Protein AF-A0A7X7JHD3-F1 (afdb_monomer_lite)

Secondary structure (DSSP, 8-state):
-------------------------------PPPPPPPTT--HHHHHHHHHHHTSS-HHHHHHHHHHHHTT-TTS-GGG----TT---HHHHHHHHHHGGGS-HHHHHHHGGGGS-TTSTT-HHHHSTT------PPEEEE-TTS--EEEE-STT-HHHHHHHHHHIIIIIHHHHHHHSPPPPP--

Foldseek 3Di:
DDDDDDDDDDDDDDDDDDDDDDDDDDPDPPLPQPDDAPPQHALLRQLVSCCSNVVDDPLRSLLLLLCSQVVNPPRPPSSHHNCPPDHCVVSVVVCVVCLVVDDPVSNLSCVLCVDDCPDPSHPVVVPPPDDVPPQDWDWDAAPVNQDIQIDGDPPCPVVSVVVSPCCNPPVVVVVCVVPPRDDPPD

pLDDT: mean 81.33, std 20.85, range [34.72, 98.0]

Structure (mmCIF, N/CA/C/O backbone):
data_AF-A0A7X7JHD3-F1
#
_entry.id   AF-A0A7X7JHD3-F1
#
loop_
_atom_site.group_PDB
_atom_site.id
_atom_site.type_symbol
_atom_site.label_atom_id
_atom_site.label_alt_id
_atom_site.label_comp_id
_atom_site.label_asym_id
_atom_site.label_entity_id
_atom_site.label_seq_id
_atom_site.pdbx_PDB_ins_code
_atom_site.Cartn_x
_atom_site.Cartn_y
_atom_site.Cartn_z
_atom_site.occupancy
_atom_site.B_iso_or_equiv
_atom_site.auth_seq_id
_atom_site.auth_comp_id
_atom_site.auth_asym_id
_atom_site.auth_atom_id
_atom_site.pdbx_PDB_model_num
ATOM 1 N N . MET A 1 1 ? 32.430 -33.590 55.221 1.00 40.31 1 MET A N 1
ATOM 2 C CA . MET A 1 1 ? 31.809 -32.256 55.068 1.00 40.31 1 MET A CA 1
ATOM 3 C C . MET A 1 1 ? 30.929 -32.344 53.835 1.00 40.31 1 MET A C 1
ATOM 5 O O . MET A 1 1 ? 31.466 -32.615 52.781 1.00 40.31 1 MET A O 1
ATOM 9 N N . GLY A 1 2 ? 29.610 -32.288 53.836 1.00 35.56 2 GLY A N 1
ATOM 10 C CA . GLY A 1 2 ? 28.588 -31.884 54.791 1.00 35.56 2 GLY A CA 1
ATOM 11 C C . GLY A 1 2 ? 27.378 -31.593 53.896 1.00 35.56 2 GLY A C 1
ATOM 12 O O . GLY A 1 2 ? 27.511 -30.859 52.923 1.00 35.56 2 GLY A O 1
ATOM 13 N N . ALA A 1 3 ? 26.271 -32.288 54.135 1.00 35.25 3 ALA A N 1
ATOM 14 C CA . ALA A 1 3 ? 25.074 -32.318 53.299 1.00 35.25 3 ALA A CA 1
ATOM 15 C C . ALA A 1 3 ? 24.447 -30.930 53.064 1.00 35.25 3 ALA A C 1
ATOM 17 O O . ALA A 1 3 ? 24.601 -30.049 53.907 1.00 35.25 3 ALA A O 1
ATOM 18 N N . SER A 1 4 ? 23.617 -30.781 52.022 1.00 37.19 4 SER A N 1
ATOM 19 C CA . SER A 1 4 ? 22.159 -30.593 52.203 1.00 37.19 4 SER A CA 1
ATOM 20 C C . SER A 1 4 ? 21.430 -30.246 50.902 1.00 37.19 4 SER A C 1
ATOM 22 O O . SER A 1 4 ? 21.722 -29.261 50.232 1.00 37.19 4 SER A O 1
ATOM 24 N N . ARG A 1 5 ? 20.410 -31.060 50.612 1.00 48.28 5 ARG A N 1
ATOM 25 C CA . ARG A 1 5 ? 19.257 -30.744 49.762 1.00 48.28 5 ARG A CA 1
ATOM 26 C C . ARG A 1 5 ? 18.503 -29.553 50.357 1.00 48.28 5 ARG A C 1
ATOM 28 O O . ARG A 1 5 ? 18.298 -29.553 51.566 1.00 48.28 5 ARG A O 1
ATOM 35 N N . LEU A 1 6 ? 17.962 -28.652 49.535 1.00 43.34 6 LEU A N 1
ATOM 36 C CA . LEU A 1 6 ? 16.806 -27.832 49.921 1.00 43.34 6 LEU A CA 1
ATOM 37 C C . LEU A 1 6 ? 15.838 -27.671 48.744 1.00 43.34 6 LEU A C 1
ATOM 39 O O . LEU A 1 6 ? 15.879 -26.737 47.954 1.00 43.34 6 LEU A O 1
ATOM 43 N N . GLN A 1 7 ? 14.947 -28.649 48.693 1.00 38.97 7 GLN A N 1
ATOM 44 C CA . GLN A 1 7 ? 13.596 -28.591 48.161 1.00 38.97 7 GLN A CA 1
ATOM 45 C C . GLN A 1 7 ? 12.806 -27.518 48.933 1.00 38.97 7 GLN A C 1
ATOM 47 O O . GLN A 1 7 ? 12.798 -27.543 50.164 1.00 38.97 7 GLN A O 1
ATOM 52 N N . ARG A 1 8 ? 12.118 -26.599 48.247 1.00 42.22 8 ARG A N 1
ATOM 53 C CA . ARG A 1 8 ? 11.043 -25.794 48.851 1.00 42.22 8 ARG A CA 1
ATOM 54 C C . ARG A 1 8 ? 9.828 -25.783 47.935 1.00 42.22 8 ARG A C 1
ATOM 56 O O . ARG A 1 8 ? 9.703 -24.977 47.025 1.00 42.22 8 ARG A O 1
ATOM 63 N N . SER A 1 9 ? 8.969 -26.750 48.235 1.00 36.72 9 SER A N 1
ATOM 64 C CA . SER A 1 9 ? 7.529 -26.723 48.010 1.00 36.72 9 SER A CA 1
ATOM 65 C C . SER A 1 9 ? 6.939 -25.442 48.611 1.00 36.72 9 SER A C 1
ATOM 67 O O . SER A 1 9 ? 7.273 -25.110 49.751 1.00 36.72 9 SER A O 1
ATOM 69 N N . TRP A 1 10 ? 6.072 -24.750 47.875 1.00 40.19 10 TRP A N 1
ATOM 70 C CA . TRP A 1 10 ? 5.089 -23.844 48.464 1.00 40.19 10 TRP A CA 1
ATOM 71 C C . TRP A 1 10 ? 3.701 -24.364 48.114 1.00 40.19 10 TRP A C 1
ATOM 73 O O . TRP A 1 10 ? 3.360 -24.582 46.954 1.00 40.19 10 TRP A O 1
ATOM 83 N N . LEU A 1 11 ? 2.976 -24.650 49.189 1.00 38.69 11 LEU A N 1
ATOM 84 C CA . LEU A 1 11 ? 1.655 -25.236 49.241 1.00 38.69 11 LEU A CA 1
ATOM 85 C C . LEU A 1 11 ? 0.581 -24.268 48.750 1.00 38.69 11 LEU A C 1
ATOM 87 O O . LEU A 1 11 ? 0.636 -23.065 48.998 1.00 38.69 11 LEU A O 1
ATOM 91 N N . SER A 1 12 ? -0.440 -24.872 48.152 1.00 37.69 12 SER A N 1
ATOM 92 C CA . SER A 1 12 ? -1.787 -24.352 47.974 1.00 37.69 12 SER A CA 1
ATOM 93 C C . SER A 1 12 ? -2.324 -23.690 49.247 1.00 37.69 12 SER A C 1
ATOM 95 O O . SER A 1 12 ? -2.300 -24.292 50.321 1.00 37.69 12 SER A O 1
ATOM 97 N N . VAL A 1 13 ? -2.908 -22.500 49.105 1.00 42.41 13 VAL A N 1
ATOM 98 C CA . VAL A 1 13 ? -3.876 -21.963 50.067 1.00 42.41 13 VAL A CA 1
ATOM 99 C C . VAL A 1 13 ? -5.230 -21.908 49.373 1.00 42.41 13 VAL A C 1
ATOM 101 O O . VAL A 1 13 ? -5.480 -21.092 48.492 1.00 42.41 13 VAL A O 1
ATOM 104 N N . VAL A 1 14 ? -6.081 -22.845 49.780 1.00 38.88 14 VAL A N 1
ATOM 105 C CA . VAL A 1 14 ? -7.523 -22.860 49.552 1.00 38.88 14 VAL A CA 1
ATOM 106 C C . VAL A 1 14 ? -8.141 -21.799 50.464 1.00 38.88 14 VAL A C 1
ATOM 108 O O . VAL A 1 14 ? -7.989 -21.872 51.682 1.00 38.88 14 VAL A O 1
ATOM 111 N N . GLY A 1 15 ? -8.833 -20.821 49.881 1.00 35.91 15 GLY A N 1
ATOM 112 C CA . GLY A 1 15 ? -9.653 -19.841 50.592 1.00 35.91 15 GLY A CA 1
ATOM 113 C C . GLY A 1 15 ? -11.114 -19.994 50.187 1.00 35.91 15 GLY A C 1
ATOM 114 O O . GLY A 1 15 ? -11.514 -19.550 49.117 1.00 35.91 15 GLY A O 1
ATOM 115 N N . ILE A 1 16 ? -11.891 -20.656 51.042 1.00 40.69 16 ILE A N 1
ATOM 116 C CA . ILE A 1 16 ? -13.348 -20.789 50.957 1.00 40.69 16 ILE A CA 1
ATOM 117 C C . ILE A 1 16 ? -13.979 -19.499 51.501 1.00 40.69 16 ILE A C 1
ATOM 119 O O . ILE A 1 16 ? -13.693 -19.108 52.630 1.00 40.69 16 ILE A O 1
ATOM 123 N N . GLY A 1 17 ? -14.866 -18.874 50.726 1.00 35.81 17 GLY A N 1
ATOM 124 C CA . GLY A 1 17 ? -15.724 -17.767 51.157 1.00 35.81 17 GLY A CA 1
ATOM 125 C C . GLY A 1 17 ? -17.044 -17.803 50.387 1.00 35.81 17 GLY A C 1
ATOM 126 O O . GLY A 1 17 ? -17.052 -17.737 49.163 1.00 35.81 17 GLY A O 1
ATOM 127 N N . ALA A 1 18 ? -18.145 -17.993 51.109 1.00 37.62 18 ALA A N 1
ATOM 128 C CA . ALA A 1 18 ? -19.458 -18.372 50.604 1.00 37.62 18 ALA A CA 1
ATOM 129 C C . ALA A 1 18 ? -20.396 -17.177 50.316 1.00 37.62 18 ALA A C 1
ATOM 131 O O . ALA A 1 18 ? -20.501 -16.266 51.127 1.00 37.62 18 ALA A O 1
ATOM 132 N N . VAL A 1 19 ? -21.114 -17.296 49.189 1.00 40.78 19 VAL A N 1
ATOM 133 C CA . VAL A 1 19 ? -22.541 -16.997 48.907 1.00 40.78 19 VAL A CA 1
ATOM 134 C C . VAL A 1 19 ? -23.128 -15.621 49.274 1.00 40.78 19 VAL A C 1
ATOM 136 O O . VAL A 1 19 ? -23.349 -15.328 50.441 1.00 40.78 19 VAL A O 1
ATOM 139 N N . LEU A 1 20 ? -23.625 -14.905 48.252 1.00 38.44 20 LEU A N 1
ATOM 140 C CA . LEU A 1 20 ? -24.976 -14.320 48.251 1.00 38.44 20 LEU A CA 1
ATOM 141 C C . LEU A 1 20 ? -25.527 -14.239 46.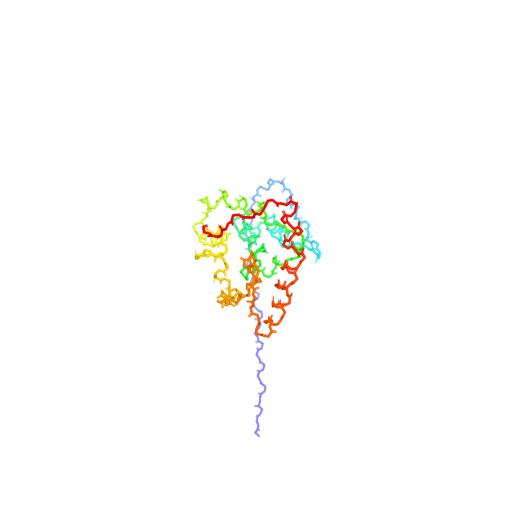817 1.00 38.44 20 LEU A C 1
ATOM 143 O O . LEU A 1 20 ? -24.888 -13.719 45.906 1.00 38.44 20 LEU A O 1
ATOM 147 N N . ALA A 1 21 ? -26.717 -14.811 46.645 1.00 41.44 21 ALA A N 1
ATOM 148 C CA . ALA A 1 21 ? -27.469 -14.900 45.405 1.00 41.44 21 ALA A CA 1
ATOM 149 C C . ALA A 1 21 ? -28.163 -13.570 45.072 1.00 41.44 21 ALA A C 1
ATOM 151 O O . ALA A 1 21 ? -28.883 -13.017 45.902 1.00 41.44 21 ALA A O 1
ATOM 152 N N . GLY A 1 22 ? -27.998 -13.107 43.833 1.00 34.72 22 GLY A N 1
ATOM 153 C CA . GLY A 1 22 ? -28.802 -12.056 43.219 1.00 34.72 22 GLY A CA 1
ATOM 154 C C . GLY A 1 22 ? -29.355 -12.569 41.895 1.00 34.72 22 GLY A C 1
ATOM 155 O O . GLY A 1 22 ? -28.609 -12.736 40.936 1.00 34.72 22 GLY A O 1
ATOM 156 N N . LEU A 1 23 ? -30.656 -12.863 41.872 1.00 44.94 23 LEU A N 1
ATOM 157 C CA . LEU A 1 23 ? -31.415 -13.195 40.669 1.00 44.94 23 LEU A CA 1
ATOM 158 C C . LEU A 1 23 ? -31.370 -12.001 39.704 1.00 44.94 23 LEU A C 1
ATOM 160 O O . LEU A 1 23 ? -31.917 -10.945 40.017 1.00 44.94 23 LEU A O 1
ATOM 164 N N . VAL A 1 24 ? -30.792 -12.183 38.518 1.00 46.88 24 VAL A N 1
ATOM 165 C CA . VAL A 1 24 ? -31.073 -11.318 37.368 1.00 46.88 24 VAL A CA 1
ATOM 166 C C . VAL A 1 24 ? -31.820 -12.157 36.343 1.00 46.88 24 VAL A C 1
ATOM 168 O O . VAL A 1 24 ? -31.368 -13.222 35.926 1.00 46.88 24 VAL A O 1
ATOM 171 N N . VAL A 1 25 ? -33.015 -11.680 36.006 1.00 45.12 25 VAL A N 1
ATOM 172 C CA . VAL A 1 25 ? -33.911 -12.227 34.991 1.00 45.12 25 VAL A CA 1
ATOM 173 C C . VAL A 1 25 ? -33.169 -12.261 33.655 1.00 45.12 25 VAL A C 1
ATOM 175 O O . VAL A 1 25 ? -32.891 -11.230 33.050 1.00 45.12 25 VAL A O 1
ATOM 178 N N . SER A 1 26 ? -32.822 -13.474 33.232 1.00 40.97 26 SER A N 1
ATOM 179 C CA . SER A 1 26 ? -32.245 -13.780 31.928 1.00 40.97 26 SER A CA 1
ATOM 180 C C . SER A 1 26 ? -33.367 -13.769 30.890 1.00 40.97 26 SER A C 1
ATOM 182 O O . SER A 1 26 ? -34.177 -14.694 30.817 1.00 40.97 26 SER A O 1
ATOM 184 N N . CYS A 1 27 ? -33.447 -12.700 30.097 1.00 51.50 27 CYS A N 1
ATOM 185 C CA . CYS A 1 27 ? -34.169 -12.738 28.831 1.00 51.50 27 CYS A CA 1
ATOM 186 C C . CYS A 1 27 ? -33.344 -13.596 27.867 1.00 51.50 27 CYS A C 1
ATOM 188 O O . CYS A 1 27 ? -32.321 -13.160 27.346 1.00 51.50 27 CYS A O 1
ATOM 190 N N . GLY A 1 28 ? -33.770 -14.847 27.697 1.00 47.28 28 GLY A N 1
ATOM 191 C CA . GLY A 1 28 ? -33.124 -15.828 26.840 1.00 47.28 28 GLY A CA 1
ATOM 192 C C . GLY A 1 28 ? -33.189 -15.450 25.362 1.00 47.28 28 GLY A C 1
ATOM 193 O O . GLY A 1 28 ? -34.187 -15.697 24.694 1.00 47.28 28 GLY A O 1
ATOM 194 N N . GLY A 1 29 ? -32.084 -14.926 24.844 1.00 42.94 29 GLY A N 1
ATOM 195 C CA . GLY A 1 29 ? -31.573 -15.313 23.536 1.00 42.94 29 GLY A CA 1
ATOM 196 C C . GLY A 1 29 ? -30.350 -16.176 23.806 1.00 42.94 29 GLY A C 1
ATOM 197 O O . GLY A 1 29 ? -29.341 -15.659 24.271 1.00 42.94 29 GLY A O 1
ATOM 198 N N . GLY A 1 30 ? -30.451 -17.494 23.625 1.00 40.12 30 GLY A N 1
ATOM 199 C CA . GLY A 1 30 ? -29.293 -18.369 23.778 1.00 40.12 30 GLY A CA 1
ATOM 200 C C . GLY A 1 30 ? -28.231 -17.952 22.768 1.00 40.12 30 GLY A C 1
ATOM 201 O O . GLY A 1 30 ? -28.409 -18.181 21.575 1.00 40.12 30 GLY A O 1
ATOM 202 N N . GLN A 1 31 ? -27.159 -17.318 23.239 1.00 48.38 31 GLN A N 1
ATOM 203 C CA . GLN A 1 31 ? -25.954 -17.106 22.450 1.00 48.38 31 GLN A CA 1
ATOM 204 C C . GLN A 1 31 ? -25.371 -18.497 22.209 1.00 48.38 31 GLN A C 1
ATOM 206 O O . GLN A 1 31 ? -24.734 -19.076 23.087 1.00 48.38 31 GLN A O 1
ATOM 211 N N . HIS A 1 32 ? -25.690 -19.096 21.063 1.00 46.84 32 HIS A N 1
ATOM 212 C CA . HIS A 1 32 ? -24.940 -20.254 20.608 1.00 46.84 32 HIS A CA 1
ATOM 213 C C . HIS A 1 32 ? -23.515 -19.749 20.367 1.00 46.84 32 HIS A C 1
ATOM 215 O O . HIS A 1 32 ? -23.365 -18.839 19.547 1.00 46.84 32 HIS A O 1
ATOM 221 N N . PRO A 1 33 ? -22.499 -20.248 21.096 1.00 61.09 33 PRO A N 1
ATOM 222 C CA . PRO A 1 33 ? -21.133 -19.836 20.828 1.00 61.09 33 PRO A CA 1
ATOM 223 C C . PRO A 1 33 ? -20.821 -20.173 19.365 1.00 61.09 33 PRO A C 1
ATOM 225 O O . PRO A 1 33 ? -21.233 -21.244 18.899 1.00 61.09 33 PRO A O 1
ATOM 228 N N . PRO A 1 34 ? -20.168 -19.267 18.619 1.00 61.75 34 PRO A N 1
ATOM 229 C CA . PRO A 1 34 ? -19.827 -19.539 17.235 1.00 61.75 34 PRO A CA 1
ATOM 230 C C . PRO A 1 34 ? -19.008 -20.840 17.157 1.00 61.75 34 PRO A C 1
ATOM 232 O O . PRO A 1 34 ? -18.214 -21.132 18.059 1.00 61.75 34 PRO A O 1
ATOM 235 N N . PRO A 1 35 ? -19.227 -21.674 16.124 1.00 65.00 35 PRO A N 1
ATOM 236 C CA . PRO A 1 35 ? -18.446 -22.888 15.947 1.00 65.00 35 PRO A CA 1
ATOM 237 C C . PRO A 1 35 ? -16.952 -22.537 15.841 1.00 65.00 35 PRO A C 1
ATOM 239 O O . PRO A 1 35 ? -16.615 -21.510 15.246 1.00 65.00 35 PRO A O 1
ATOM 242 N N . PRO A 1 36 ? -16.051 -23.371 16.395 1.00 67.25 36 PRO A N 1
ATOM 243 C CA . PRO A 1 36 ? -14.623 -23.102 16.339 1.00 67.25 36 PRO A CA 1
ATOM 244 C C . PRO A 1 36 ? -14.145 -23.002 14.879 1.00 67.25 36 PRO A C 1
ATOM 246 O O . PRO A 1 36 ? -14.663 -23.728 14.019 1.00 67.25 36 PRO A O 1
ATOM 249 N N . PRO A 1 37 ? -13.156 -22.138 14.588 1.00 68.94 37 PRO A N 1
ATOM 250 C CA . PRO A 1 37 ? -12.638 -21.970 13.239 1.00 68.94 37 PRO A CA 1
ATOM 251 C C . PRO A 1 37 ? -12.078 -23.290 12.676 1.00 68.94 37 PRO A C 1
ATOM 253 O O . PRO A 1 37 ? -11.527 -24.102 13.425 1.00 68.94 37 PRO A O 1
ATOM 256 N N . PRO A 1 38 ? -12.195 -23.535 11.359 1.00 70.56 38 PRO A N 1
ATOM 257 C CA . PRO A 1 38 ? -11.572 -24.693 10.723 1.00 70.56 38 PRO A CA 1
ATOM 258 C C . PRO A 1 38 ? -10.040 -24.649 10.854 1.00 70.56 38 PRO A C 1
ATOM 260 O O . PRO A 1 38 ? -9.448 -23.584 10.973 1.00 70.56 38 PRO A O 1
ATOM 263 N N . ALA A 1 39 ? -9.371 -25.803 10.761 1.00 69.75 39 ALA A N 1
ATOM 264 C CA . ALA A 1 39 ? -7.909 -25.897 10.901 1.00 69.75 39 ALA A CA 1
ATOM 265 C C . ALA A 1 39 ? -7.105 -25.093 9.851 1.00 69.75 39 ALA A C 1
ATOM 267 O O . ALA A 1 39 ? -5.934 -24.817 10.074 1.00 69.75 39 ALA A O 1
ATOM 268 N N . ASN A 1 40 ? -7.741 -24.698 8.741 1.00 81.81 40 ASN A N 1
ATOM 269 C CA . ASN A 1 40 ? -7.189 -23.805 7.714 1.00 81.81 40 ASN A CA 1
ATOM 270 C C . ASN A 1 40 ? -7.948 -22.465 7.699 1.00 81.81 40 ASN A C 1
ATOM 272 O O . ASN A 1 40 ? -8.296 -21.949 6.636 1.00 81.81 40 ASN A O 1
ATOM 276 N N . ALA A 1 41 ? -8.340 -21.969 8.874 1.00 91.00 41 ALA A N 1
ATOM 277 C CA . ALA A 1 41 ? -9.028 -20.695 8.979 1.00 91.00 41 ALA A CA 1
ATOM 278 C C . ALA A 1 41 ? -8.116 -19.561 8.512 1.00 91.00 41 ALA A C 1
ATOM 280 O O . ALA A 1 41 ? -6.914 -19.547 8.777 1.00 91.00 41 ALA A O 1
ATOM 281 N N . SER A 1 42 ? -8.714 -18.594 7.831 1.00 94.62 42 SER A N 1
ATOM 282 C CA . SER A 1 42 ? -8.025 -17.359 7.483 1.00 94.62 42 SER A CA 1
ATOM 283 C C . SER A 1 42 ? -7.938 -16.432 8.681 1.00 94.62 42 SER A C 1
ATOM 285 O O . SER A 1 42 ? -8.777 -16.513 9.583 1.00 94.62 42 SER A O 1
ATOM 287 N N . SER A 1 43 ? -7.023 -15.466 8.641 1.00 96.50 43 SER A N 1
ATOM 288 C CA . SER A 1 43 ? -6.899 -14.467 9.706 1.00 96.50 43 SER A CA 1
ATOM 289 C C . SER A 1 43 ? -8.237 -13.761 9.940 1.00 96.50 43 SER A C 1
ATOM 291 O O . SER A 1 43 ? -8.697 -13.605 11.065 1.00 96.50 43 SER A O 1
ATOM 293 N N . TYR A 1 44 ? -8.953 -13.445 8.857 1.00 95.06 44 TYR A N 1
ATOM 294 C CA . TYR A 1 44 ? -10.281 -12.828 8.923 1.00 95.06 44 TYR A CA 1
ATOM 295 C C . TYR A 1 44 ? -11.309 -13.691 9.662 1.00 95.06 44 TYR A C 1
ATOM 297 O O . TYR A 1 44 ? -12.075 -13.150 10.446 1.00 95.06 44 TYR A O 1
ATOM 305 N N . GLN A 1 45 ? -11.318 -15.010 9.445 1.00 95.12 45 GLN A N 1
ATOM 306 C CA . GLN A 1 45 ? -12.257 -15.919 10.108 1.00 95.12 45 GLN A CA 1
ATOM 307 C C . GLN A 1 45 ? -11.944 -16.061 11.597 1.00 95.12 45 GLN A C 1
ATOM 309 O O . GLN A 1 45 ? -12.867 -16.137 12.401 1.00 95.12 45 GLN A O 1
ATOM 314 N N . LEU A 1 46 ? -10.660 -16.075 11.964 1.00 96.56 46 LEU A N 1
ATOM 315 C CA . LEU A 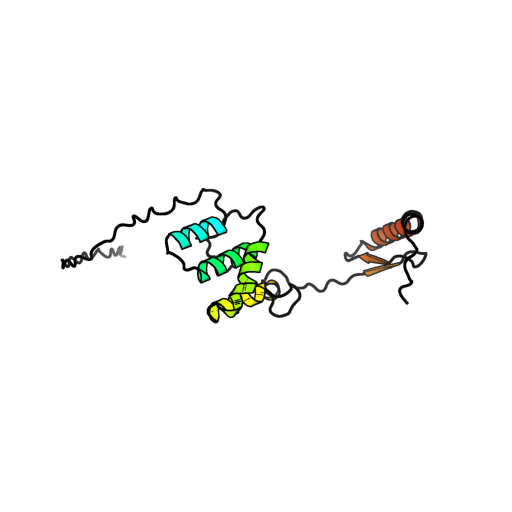1 46 ? -10.223 -16.078 13.361 1.00 96.56 46 LEU A CA 1
ATOM 316 C C . LEU A 1 46 ? -10.655 -14.785 14.069 1.00 96.56 46 LEU A C 1
ATOM 318 O O . LEU A 1 46 ? -11.212 -14.827 15.163 1.00 96.56 46 LEU A O 1
ATOM 322 N N . ILE A 1 47 ? -10.460 -13.642 13.408 1.00 97.31 47 ILE A N 1
ATOM 323 C CA . ILE A 1 47 ? -10.841 -12.324 13.925 1.00 97.31 47 ILE A CA 1
ATOM 324 C C . ILE A 1 47 ? -12.369 -12.186 14.017 1.00 97.31 47 ILE A C 1
ATOM 326 O O . ILE A 1 47 ? -12.875 -11.688 15.017 1.00 97.31 47 ILE A O 1
ATOM 330 N N . ASP A 1 48 ? -13.113 -12.638 13.005 1.00 96.06 48 ASP A N 1
ATOM 331 C CA . ASP A 1 48 ? -14.581 -12.621 13.016 1.00 96.06 48 ASP A CA 1
ATOM 332 C C . ASP A 1 48 ? -15.141 -13.502 14.135 1.00 96.06 48 ASP A C 1
ATOM 334 O O . ASP A 1 48 ? -16.032 -13.072 14.860 1.00 96.06 48 ASP A O 1
ATOM 338 N N . ALA A 1 49 ? -14.568 -14.690 14.348 1.00 96.06 49 ALA A N 1
ATOM 339 C CA . ALA A 1 49 ? -14.977 -15.566 15.440 1.00 96.06 49 ALA A CA 1
ATOM 340 C C . ALA A 1 49 ? -14.750 -14.925 16.821 1.00 96.06 49 ALA A C 1
ATOM 342 O O . ALA A 1 49 ? -15.610 -15.043 17.692 1.00 96.06 49 ALA A O 1
ATOM 343 N N . ALA A 1 50 ? -13.629 -14.223 17.019 1.00 96.75 50 ALA A N 1
ATOM 344 C CA . ALA A 1 50 ? -13.354 -13.511 18.269 1.00 96.75 50 ALA A CA 1
ATOM 345 C C . ALA A 1 50 ? -14.267 -12.291 18.470 1.00 96.75 50 ALA A C 1
ATOM 347 O O . ALA A 1 50 ? -14.687 -12.012 19.593 1.00 96.75 50 ALA A O 1
ATOM 348 N N . LEU A 1 51 ? -14.616 -11.580 17.393 1.00 97.75 51 LEU A N 1
ATOM 349 C CA . LEU A 1 51 ? -15.594 -10.491 17.443 1.00 97.75 51 LEU A CA 1
ATOM 350 C C . LEU A 1 51 ? -16.989 -11.017 17.812 1.00 97.75 51 LEU A C 1
ATOM 352 O O . LEU A 1 51 ? -17.638 -10.466 18.697 1.00 97.75 51 LEU A O 1
ATOM 356 N N . ASP A 1 52 ? -17.426 -12.110 17.183 1.00 96.56 52 ASP A N 1
ATOM 357 C CA . ASP A 1 52 ? -18.720 -12.749 17.449 1.00 96.56 52 ASP A CA 1
ATOM 358 C C . ASP A 1 52 ? -18.804 -13.321 18.874 1.00 96.56 52 ASP A C 1
ATOM 360 O O . ASP A 1 52 ? -19.870 -13.313 19.495 1.00 96.56 52 ASP A O 1
ATOM 364 N N . ALA A 1 53 ? -17.678 -13.801 19.409 1.00 95.06 53 ALA A N 1
ATOM 365 C CA . ALA A 1 53 ? -17.556 -14.230 20.800 1.00 95.06 53 ALA A CA 1
ATOM 366 C C . ALA A 1 53 ? -17.555 -13.054 21.797 1.00 95.06 53 ALA A C 1
ATOM 368 O O . ALA A 1 53 ? -17.828 -13.256 22.981 1.00 95.06 53 ALA A O 1
ATOM 369 N N . GLY A 1 54 ? -17.296 -11.829 21.328 1.00 96.94 54 GLY A N 1
ATOM 370 C CA . GLY A 1 54 ? -17.148 -10.637 22.162 1.00 96.94 54 GLY A CA 1
ATOM 371 C C . GLY A 1 54 ? -15.786 -10.524 2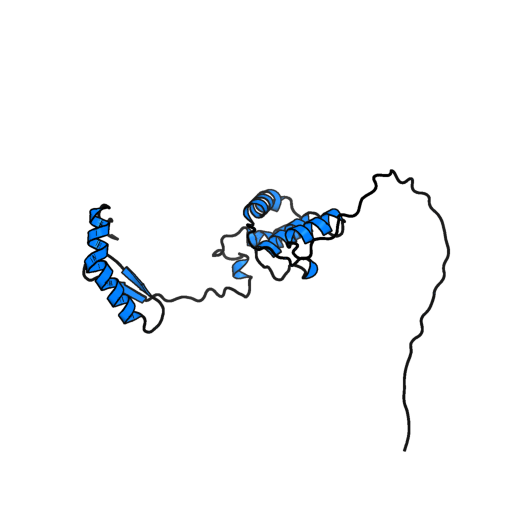2.854 1.00 96.94 54 GLY A C 1
ATOM 372 O O . GLY A 1 54 ? -15.648 -9.724 23.778 1.00 96.94 54 GLY A O 1
ATOM 373 N N . ASP A 1 55 ? -14.793 -11.305 22.418 1.00 97.00 55 ASP A N 1
ATOM 374 C CA . ASP A 1 55 ? -13.421 -11.269 22.941 1.00 97.00 55 ASP A CA 1
ATOM 375 C C . ASP A 1 55 ? -12.664 -10.021 22.462 1.00 97.00 55 ASP A C 1
ATOM 377 O O . ASP A 1 55 ? -11.772 -9.517 23.148 1.00 97.00 55 ASP A O 1
ATOM 381 N N . ILE A 1 56 ? -13.044 -9.499 21.292 1.00 97.56 56 ILE A N 1
ATOM 382 C CA . ILE A 1 56 ? -12.545 -8.244 20.726 1.00 97.56 56 ILE A CA 1
ATOM 383 C C . ILE A 1 56 ? -13.709 -7.367 20.261 1.00 97.56 56 ILE A C 1
ATOM 385 O O . ILE A 1 56 ? -14.772 -7.860 19.892 1.00 97.56 56 ILE A O 1
ATOM 389 N N . ASP A 1 57 ? -13.500 -6.051 20.258 1.00 97.31 57 ASP A N 1
ATOM 390 C CA . ASP A 1 57 ? -14.464 -5.092 19.715 1.00 97.31 57 ASP A CA 1
ATOM 391 C C . ASP A 1 57 ? -14.295 -4.871 18.198 1.00 97.31 57 ASP A C 1
ATOM 393 O O . ASP A 1 57 ? -13.335 -5.326 17.570 1.00 97.31 57 ASP A O 1
ATOM 397 N N . GLU A 1 58 ? -15.243 -4.151 17.589 1.00 96.25 58 GLU A N 1
ATOM 398 C CA . GLU A 1 58 ? -15.241 -3.884 16.146 1.00 96.25 58 GLU A CA 1
ATOM 399 C C . GLU A 1 58 ? -14.017 -3.092 15.658 1.00 96.25 58 GLU A C 1
ATOM 401 O O . GLU A 1 58 ? -13.544 -3.330 14.543 1.00 96.25 58 GLU A O 1
ATOM 406 N N . GLU A 1 59 ? -13.511 -2.132 16.442 1.00 97.00 59 GLU A N 1
ATOM 407 C CA . GLU A 1 59 ? -12.342 -1.335 16.042 1.00 97.00 59 GLU A CA 1
ATOM 408 C C . GLU A 1 59 ? -11.067 -2.182 16.079 1.00 97.00 59 GLU A C 1
ATOM 410 O O . GLU A 1 59 ? -10.218 -2.089 15.185 1.00 97.00 59 GLU A O 1
ATOM 415 N N . THR A 1 60 ? -10.961 -3.047 17.084 1.00 97.75 60 THR A N 1
ATOM 416 C CA . THR A 1 60 ? -9.896 -4.033 17.247 1.00 97.75 60 THR A CA 1
ATOM 417 C C . THR A 1 60 ? -9.923 -5.035 16.097 1.00 97.75 60 THR A C 1
ATOM 419 O O . THR A 1 60 ? -8.905 -5.236 15.435 1.00 97.75 60 THR A O 1
ATOM 422 N N . ALA A 1 61 ? -11.100 -5.577 15.770 1.00 97.75 61 ALA A N 1
ATOM 423 C CA . ALA A 1 61 ? -11.281 -6.483 14.642 1.00 97.75 61 ALA A CA 1
ATOM 424 C C . ALA A 1 61 ? -10.911 -5.825 13.301 1.00 97.75 61 ALA A C 1
ATOM 426 O O . ALA A 1 61 ? -10.217 -6.427 12.479 1.00 97.75 61 ALA A O 1
ATOM 427 N N . LEU A 1 62 ? -11.321 -4.570 13.076 1.00 97.69 62 LEU A N 1
ATOM 428 C CA . LEU A 1 62 ? -10.929 -3.805 11.888 1.00 97.69 62 LEU A CA 1
ATOM 429 C C . LEU A 1 62 ? -9.405 -3.634 11.820 1.00 97.69 62 LEU A C 1
ATOM 431 O O . LEU A 1 62 ? -8.806 -3.861 10.770 1.00 97.69 62 LEU A O 1
ATOM 435 N N . THR A 1 63 ? -8.781 -3.277 12.943 1.00 97.81 63 THR A N 1
ATOM 436 C CA . THR A 1 63 ? -7.331 -3.084 13.049 1.00 97.81 63 THR A CA 1
ATOM 437 C C . THR A 1 63 ? -6.568 -4.365 12.721 1.00 97.81 63 THR A C 1
ATOM 439 O O . THR A 1 63 ? -5.659 -4.347 11.892 1.00 97.81 63 THR A O 1
ATOM 442 N N . TYR A 1 64 ? -6.966 -5.496 13.303 1.00 98.00 64 TYR A N 1
ATOM 443 C CA . TYR A 1 64 ? -6.309 -6.781 13.063 1.00 98.00 64 TYR A CA 1
ATOM 444 C C . TYR A 1 64 ? -6.481 -7.269 11.626 1.00 98.00 64 TYR A C 1
ATOM 446 O O . TYR A 1 64 ? -5.525 -7.773 11.042 1.00 98.00 64 TYR A O 1
ATOM 454 N N . LYS A 1 65 ? -7.638 -7.041 10.995 1.00 97.62 65 LYS A N 1
ATOM 455 C CA . LYS A 1 65 ? -7.815 -7.374 9.571 1.00 97.62 65 LYS A CA 1
ATOM 456 C C . LYS A 1 65 ? -6.888 -6.556 8.672 1.00 97.62 65 LYS A C 1
ATOM 458 O O . LYS A 1 65 ? -6.385 -7.083 7.678 1.00 97.62 65 LYS A O 1
ATOM 463 N N . VAL A 1 66 ? -6.626 -5.291 9.015 1.00 97.06 66 VAL A N 1
ATOM 464 C CA . VAL A 1 66 ? -5.633 -4.469 8.300 1.00 97.06 66 VAL A CA 1
ATOM 465 C C . VAL A 1 66 ? -4.239 -5.050 8.502 1.00 97.06 66 VAL A C 1
ATOM 467 O O . VAL A 1 66 ? -3.531 -5.261 7.524 1.00 97.06 66 VAL A O 1
ATOM 470 N N . TYR A 1 67 ? -3.862 -5.391 9.734 1.00 95.81 67 TYR A N 1
ATOM 471 C CA . TYR A 1 67 ? -2.556 -5.994 10.000 1.00 95.81 67 TYR A CA 1
ATOM 472 C C . TYR A 1 67 ? -2.349 -7.313 9.250 1.00 95.81 67 TYR A C 1
ATOM 474 O O . TYR A 1 67 ? -1.314 -7.472 8.610 1.00 95.81 67 TYR A O 1
ATOM 482 N N . ALA A 1 68 ? -3.348 -8.199 9.223 1.00 95.56 68 ALA A N 1
ATOM 483 C CA . ALA A 1 68 ? -3.304 -9.428 8.430 1.00 95.56 68 ALA A CA 1
ATOM 484 C C . ALA A 1 68 ? -3.103 -9.145 6.932 1.00 95.56 68 ALA A C 1
ATOM 486 O O . ALA A 1 68 ? -2.225 -9.720 6.296 1.00 95.56 68 ALA A O 1
ATOM 487 N N . THR A 1 69 ? -3.843 -8.174 6.385 1.00 93.94 69 THR A N 1
ATOM 488 C CA . THR A 1 69 ? -3.768 -7.792 4.961 1.00 93.94 69 THR A CA 1
ATOM 489 C C . THR A 1 69 ? -2.376 -7.311 4.542 1.00 93.94 69 THR A C 1
ATOM 491 O O . THR A 1 69 ? -1.961 -7.533 3.407 1.00 93.94 69 THR A O 1
ATOM 494 N N . PHE A 1 70 ? -1.653 -6.642 5.441 1.00 91.88 70 PHE A N 1
ATOM 495 C CA . PHE A 1 70 ? -0.330 -6.075 5.168 1.00 91.88 70 PHE A CA 1
ATOM 496 C C . PHE A 1 70 ? 0.825 -6.887 5.763 1.00 91.88 70 PHE A C 1
ATOM 498 O O . PHE A 1 70 ? 1.967 -6.423 5.716 1.00 91.88 70 PHE A O 1
ATOM 505 N N . ALA A 1 71 ? 0.540 -8.072 6.315 1.00 90.56 71 ALA A N 1
ATOM 506 C CA . ALA A 1 71 ? 1.494 -8.886 7.067 1.00 90.56 71 ALA A CA 1
ATOM 507 C C . ALA A 1 71 ? 2.247 -8.073 8.146 1.00 90.56 71 ALA A C 1
ATOM 509 O O . ALA A 1 71 ? 3.461 -8.196 8.317 1.00 90.56 71 ALA A O 1
ATOM 510 N N . ASP A 1 72 ? 1.527 -7.195 8.848 1.00 91.81 72 ASP A N 1
ATOM 511 C CA . ASP A 1 72 ? 2.089 -6.357 9.904 1.00 91.81 72 ASP A CA 1
ATOM 512 C C . ASP A 1 72 ? 2.357 -7.197 11.161 1.00 91.81 72 ASP A C 1
ATOM 514 O O . ASP A 1 72 ? 1.482 -7.907 11.659 1.00 91.81 72 ASP A O 1
ATOM 518 N N . ALA A 1 73 ? 3.571 -7.081 11.703 1.00 91.56 73 ALA A N 1
ATOM 519 C CA . ALA A 1 73 ? 4.030 -7.858 12.853 1.00 91.56 73 ALA A CA 1
ATOM 520 C C . ALA A 1 73 ? 3.257 -7.577 14.157 1.00 91.56 73 ALA A C 1
ATOM 522 O O . ALA A 1 73 ? 3.431 -8.296 15.137 1.00 91.56 73 ALA A O 1
ATOM 523 N N . ARG A 1 74 ? 2.420 -6.530 14.198 1.00 93.88 74 ARG A N 1
ATOM 524 C CA . ARG A 1 74 ? 1.549 -6.220 15.341 1.00 93.88 74 ARG A CA 1
ATOM 525 C C . ARG A 1 74 ? 0.302 -7.103 15.410 1.00 93.88 74 ARG A C 1
ATOM 527 O O . ARG A 1 74 ? -0.433 -6.990 16.390 1.00 93.88 74 ARG A O 1
ATOM 534 N N . LEU A 1 75 ? 0.029 -7.937 14.402 1.00 95.69 75 LEU A N 1
ATOM 535 C CA . LEU A 1 75 ? -1.037 -8.935 14.479 1.00 95.69 75 LEU A CA 1
ATOM 536 C C . LEU A 1 75 ? -0.695 -9.972 15.565 1.00 95.69 75 LEU A C 1
ATOM 538 O O . LEU A 1 75 ? 0.368 -10.590 15.477 1.00 95.69 75 LEU A O 1
ATOM 542 N N . PRO A 1 76 ? -1.558 -10.192 16.576 1.00 96.50 76 PRO A N 1
ATOM 543 C CA . PRO A 1 76 ? -1.341 -11.270 17.534 1.00 96.50 76 PRO A CA 1
ATOM 544 C C . PRO A 1 76 ? -1.288 -12.632 16.833 1.00 96.50 76 PRO A C 1
ATOM 546 O O . PRO A 1 76 ? -2.072 -12.894 15.922 1.00 96.50 76 PRO A O 1
ATOM 549 N N . GLU A 1 77 ? -0.378 -13.501 17.276 1.00 94.81 77 GLU A N 1
ATOM 550 C CA . GLU A 1 77 ? -0.098 -14.796 16.634 1.00 94.81 77 GLU A CA 1
ATOM 551 C C . GLU A 1 77 ? -1.350 -15.682 16.516 1.00 94.81 77 GLU A C 1
ATOM 553 O O . GLU A 1 77 ? -1.539 -16.358 15.509 1.00 94.81 77 GLU A O 1
ATOM 558 N N . GLU A 1 78 ? -2.253 -15.612 17.497 1.00 94.12 78 GLU A N 1
ATOM 559 C CA . GLU A 1 78 ? -3.537 -16.328 17.513 1.00 94.12 78 GLU A CA 1
ATOM 560 C C . GLU A 1 78 ? -4.504 -15.944 16.381 1.00 94.12 78 GLU A C 1
ATOM 562 O O . GLU A 1 78 ? -5.413 -16.712 16.071 1.00 94.12 78 GLU A O 1
ATOM 567 N N . PHE A 1 79 ? -4.298 -14.789 15.743 1.00 96.75 79 PHE A N 1
ATOM 568 C CA . PHE A 1 79 ? -5.081 -14.328 14.596 1.00 96.75 79 PHE A CA 1
ATOM 569 C C . PHE A 1 79 ? -4.368 -14.534 13.256 1.00 96.75 79 PHE A C 1
ATOM 571 O O . PHE A 1 79 ? -4.901 -14.118 12.230 1.00 96.75 79 PHE A O 1
ATOM 578 N N . GLY A 1 80 ? -3.191 -15.166 13.238 1.00 94.19 80 GLY A N 1
ATOM 579 C CA . GLY A 1 80 ? -2.497 -15.532 12.006 1.00 94.19 80 GLY A CA 1
ATOM 580 C C . GLY A 1 80 ? -3.111 -16.778 11.366 1.00 94.19 80 GLY A C 1
ATOM 581 O O . GLY A 1 80 ? -3.037 -17.867 11.931 1.00 94.19 80 GLY A O 1
ATOM 582 N N . GLY A 1 81 ? -3.702 -16.627 10.180 1.00 92.50 81 GLY A N 1
ATOM 583 C CA . GLY A 1 81 ? -4.317 -17.719 9.423 1.00 92.50 81 GLY A CA 1
ATOM 584 C C . GLY A 1 81 ? -3.837 -17.821 7.974 1.00 92.50 81 GLY A C 1
ATOM 585 O O . GLY A 1 81 ? -2.928 -17.116 7.542 1.00 92.50 81 GLY A O 1
ATOM 586 N N . ASP A 1 82 ? -4.469 -18.716 7.213 1.00 92.19 82 ASP A N 1
ATOM 587 C CA . ASP A 1 82 ? -4.209 -18.879 5.778 1.00 92.19 82 ASP A CA 1
ATOM 588 C C . ASP A 1 82 ? -5.020 -17.862 4.955 1.00 92.19 82 ASP A C 1
ATOM 590 O O . ASP A 1 82 ? -6.233 -18.004 4.741 1.00 92.19 82 ASP A O 1
ATOM 594 N N . ASP A 1 83 ? -4.340 -16.800 4.523 1.00 89.56 83 ASP A N 1
ATOM 595 C CA . ASP A 1 83 ? -4.922 -15.701 3.750 1.00 89.56 83 ASP A CA 1
ATOM 596 C C . ASP A 1 83 ? -4.676 -15.824 2.234 1.00 89.56 83 ASP A C 1
ATOM 598 O O . ASP A 1 83 ? -4.924 -14.864 1.498 1.00 89.56 83 ASP A O 1
ATOM 602 N N . ASP A 1 84 ? -4.238 -16.990 1.735 1.00 85.69 84 ASP A N 1
ATOM 603 C CA . ASP A 1 84 ? -3.985 -17.167 0.302 1.00 85.69 84 ASP A CA 1
ATOM 604 C C . ASP A 1 84 ? -5.238 -16.875 -0.547 1.00 85.69 84 ASP A C 1
ATOM 606 O O . ASP A 1 84 ? -6.376 -17.216 -0.204 1.00 85.69 84 ASP A O 1
ATOM 610 N N . GLY A 1 85 ? -5.029 -16.174 -1.663 1.00 79.31 85 GLY A N 1
ATOM 611 C CA . GLY A 1 85 ? -6.090 -15.754 -2.581 1.00 79.31 85 GLY A CA 1
ATOM 612 C C . GLY A 1 85 ? -7.053 -14.672 -2.067 1.00 79.31 85 GLY A C 1
ATOM 613 O O . GLY A 1 85 ? -8.011 -14.354 -2.776 1.00 79.31 85 GLY A O 1
ATOM 614 N N . ARG A 1 86 ? -6.839 -14.084 -0.880 1.00 84.62 86 ARG A N 1
ATOM 615 C CA . ARG A 1 86 ? -7.657 -12.963 -0.384 1.00 84.62 86 ARG A CA 1
ATOM 616 C C . ARG A 1 86 ? -7.066 -11.614 -0.773 1.00 84.62 86 ARG A C 1
ATOM 618 O O . ARG A 1 86 ? -5.869 -11.381 -0.642 1.00 84.62 86 ARG A O 1
ATOM 625 N N . ASP A 1 87 ? -7.932 -10.696 -1.194 1.00 87.62 87 ASP A N 1
ATOM 626 C CA . ASP A 1 87 ? -7.567 -9.298 -1.406 1.00 87.62 87 ASP A CA 1
ATOM 627 C C . ASP A 1 87 ? -8.156 -8.382 -0.321 1.00 87.62 87 ASP A C 1
ATOM 629 O O . ASP A 1 87 ? -9.228 -8.629 0.236 1.00 87.62 87 ASP A O 1
ATOM 633 N N . GLY A 1 88 ? -7.440 -7.298 -0.023 1.00 90.38 88 GLY A N 1
ATOM 634 C CA . GLY A 1 88 ? -7.833 -6.308 0.980 1.00 90.38 88 GLY A CA 1
ATOM 635 C C . GLY A 1 88 ? -8.767 -5.210 0.465 1.00 90.38 88 GLY A C 1
ATOM 636 O O . GLY A 1 88 ? -9.023 -4.249 1.187 1.00 90.38 88 GLY A O 1
ATOM 637 N N . THR A 1 89 ? -9.273 -5.276 -0.770 1.00 93.44 89 THR A N 1
ATOM 638 C CA . THR A 1 89 ? -9.920 -4.126 -1.432 1.00 93.44 89 THR A CA 1
ATOM 639 C C . THR A 1 89 ? -11.164 -3.652 -0.683 1.00 93.44 89 THR A C 1
ATOM 641 O O . THR A 1 89 ? -11.351 -2.453 -0.461 1.00 93.44 89 THR A O 1
ATOM 644 N N . LEU A 1 90 ? -12.034 -4.584 -0.277 1.00 94.06 90 LEU A N 1
ATOM 645 C CA . LEU A 1 90 ? -13.267 -4.247 0.441 1.00 94.06 90 LEU A CA 1
ATOM 646 C C . LEU A 1 90 ? -12.981 -3.720 1.849 1.00 94.06 90 LEU A C 1
ATOM 648 O O . LEU A 1 90 ? -13.609 -2.740 2.255 1.00 94.06 90 LEU A O 1
ATOM 652 N N . LEU A 1 91 ? -12.015 -4.326 2.546 1.00 95.81 91 LEU A N 1
ATOM 653 C CA . LEU A 1 91 ? -11.551 -3.882 3.858 1.00 95.81 91 LEU A CA 1
ATOM 654 C C . LEU A 1 91 ? -10.999 -2.456 3.787 1.00 95.81 91 LEU A C 1
ATOM 656 O O . LEU A 1 91 ? -11.418 -1.593 4.550 1.00 95.81 91 LEU A O 1
ATOM 660 N N . MET A 1 92 ? -10.091 -2.184 2.851 1.00 96.19 92 MET A N 1
ATOM 661 C CA . MET A 1 92 ? -9.444 -0.877 2.741 1.00 96.19 92 MET A CA 1
ATOM 662 C C . MET A 1 92 ? -10.429 0.217 2.339 1.00 96.19 92 MET A C 1
ATOM 664 O O . MET A 1 92 ? -10.345 1.342 2.829 1.00 96.19 92 MET A O 1
ATOM 668 N N . ARG A 1 93 ? -11.424 -0.118 1.511 1.00 96.56 93 ARG A N 1
ATOM 669 C CA . ARG A 1 93 ? -12.533 0.789 1.202 1.00 96.56 93 ARG A CA 1
ATOM 670 C C . ARG A 1 93 ? -13.386 1.101 2.434 1.00 96.56 93 ARG A C 1
ATOM 672 O O . ARG A 1 93 ? -13.863 2.224 2.570 1.00 96.56 93 ARG A O 1
ATOM 679 N N . GLU A 1 94 ? -13.607 0.121 3.304 1.00 96.25 94 GLU A N 1
ATOM 680 C CA . GLU A 1 94 ? -14.318 0.320 4.567 1.00 96.25 94 GLU A CA 1
ATOM 681 C C . GLU A 1 94 ? -13.509 1.178 5.545 1.00 96.25 94 GLU A C 1
ATOM 683 O O . GLU A 1 94 ? -14.031 2.167 6.062 1.00 96.25 94 GLU A O 1
ATOM 688 N N . LEU A 1 95 ? -12.221 0.871 5.717 1.00 97.69 95 LEU A N 1
ATOM 689 C CA . LEU A 1 95 ? -11.303 1.664 6.529 1.00 97.69 95 LEU A CA 1
ATOM 690 C C . LEU A 1 95 ? -11.286 3.127 6.077 1.00 97.69 95 LEU A C 1
ATOM 692 O O . LEU A 1 95 ? -11.456 4.021 6.899 1.00 97.69 95 LEU A O 1
ATOM 696 N N . ALA A 1 96 ? -11.143 3.379 4.774 1.00 97.19 96 ALA A N 1
ATOM 697 C CA . ALA A 1 96 ? -11.105 4.732 4.226 1.00 97.19 96 ALA A CA 1
ATOM 698 C C . ALA A 1 96 ? -12.380 5.541 4.525 1.00 97.19 96 ALA A C 1
ATOM 700 O O . ALA A 1 96 ? -12.303 6.754 4.694 1.00 97.19 96 ALA A O 1
ATOM 701 N N . ARG A 1 97 ? -13.549 4.891 4.618 1.00 97.12 97 ARG A N 1
ATOM 702 C CA . ARG A 1 97 ? -14.807 5.561 4.995 1.00 97.12 97 ARG A CA 1
ATOM 703 C C . ARG A 1 97 ? -14.912 5.842 6.488 1.00 97.12 97 ARG A C 1
ATOM 705 O O . ARG A 1 97 ? -15.533 6.828 6.868 1.00 97.12 97 ARG A O 1
ATOM 712 N N . ARG A 1 98 ? -14.372 4.952 7.321 1.00 97.00 98 ARG A N 1
ATOM 713 C CA . ARG A 1 98 ? -14.540 4.996 8.779 1.00 97.00 98 ARG A CA 1
ATOM 714 C C . ARG A 1 98 ? -13.414 5.695 9.510 1.00 97.00 98 ARG A C 1
ATOM 716 O O . ARG A 1 98 ? -13.621 6.059 10.658 1.00 97.00 98 ARG A O 1
ATOM 723 N N . ILE A 1 99 ? -12.252 5.882 8.886 1.00 97.38 99 ILE A N 1
ATOM 724 C CA . ILE A 1 99 ? -11.036 6.330 9.573 1.00 97.38 99 ILE A CA 1
ATOM 725 C C . ILE A 1 99 ? -11.279 7.572 10.437 1.00 97.38 99 ILE A C 1
ATOM 727 O O . ILE A 1 99 ? -10.857 7.589 11.583 1.00 97.38 99 ILE A O 1
ATOM 731 N N . ASP A 1 100 ? -12.032 8.561 9.957 1.00 97.75 100 ASP A N 1
ATOM 732 C CA . ASP A 1 100 ? -12.263 9.800 10.706 1.00 97.75 100 ASP A CA 1
ATOM 733 C C . ASP A 1 100 ? -13.246 9.644 11.883 1.00 97.75 100 ASP A C 1
ATOM 735 O O . ASP A 1 100 ? -13.259 10.494 12.774 1.00 97.75 100 ASP A O 1
ATOM 739 N N . SER A 1 101 ? -14.035 8.562 11.929 1.00 96.75 101 SER A N 1
ATOM 740 C CA . SER A 1 101 ? -14.936 8.243 13.046 1.00 96.75 101 SER A CA 1
ATOM 741 C C . SER A 1 101 ? -14.333 7.303 14.094 1.00 96.75 101 SER A C 1
ATOM 743 O O . SER A 1 101 ? -14.955 7.116 15.135 1.00 96.75 101 SER A O 1
ATOM 745 N N . LEU A 1 102 ? -13.174 6.687 13.828 1.00 96.94 102 LEU A N 1
ATOM 746 C CA . LEU A 1 102 ? -12.522 5.769 14.773 1.00 96.94 102 LEU A CA 1
ATOM 747 C C . LEU A 1 102 ? -11.884 6.524 15.946 1.00 96.94 102 LEU A C 1
ATOM 749 O O . LEU A 1 102 ? -11.589 7.721 15.842 1.00 96.94 102 LEU A O 1
ATOM 753 N N . ALA A 1 103 ? -11.582 5.820 17.038 1.00 97.44 103 ALA A N 1
ATOM 754 C CA . ALA A 1 103 ? -10.821 6.392 18.144 1.00 97.44 103 ALA A CA 1
ATOM 755 C C . ALA A 1 103 ? -9.459 6.946 17.680 1.00 97.44 103 ALA A C 1
ATOM 757 O O . ALA A 1 103 ? -8.786 6.370 16.825 1.00 97.44 103 ALA A O 1
ATOM 758 N N . ALA A 1 104 ? -9.004 8.056 18.275 1.00 97.19 104 ALA A N 1
ATOM 759 C CA . ALA A 1 104 ? -7.792 8.762 17.836 1.00 97.19 104 ALA A CA 1
ATOM 760 C C . ALA A 1 104 ? -6.533 7.870 17.804 1.00 97.19 104 ALA A C 1
ATOM 762 O O . ALA A 1 104 ? -5.699 8.007 16.908 1.00 97.19 104 ALA A O 1
ATOM 763 N N . ALA A 1 105 ? -6.413 6.930 18.746 1.00 94.19 105 ALA A N 1
ATOM 764 C CA . ALA A 1 105 ? -5.328 5.951 18.764 1.00 94.19 105 ALA A CA 1
ATOM 765 C C . ALA A 1 105 ? -5.407 4.982 17.569 1.00 94.19 105 ALA A C 1
ATOM 767 O O . ALA A 1 105 ? -4.408 4.753 16.888 1.00 94.19 105 ALA A O 1
ATOM 768 N N . THR A 1 106 ? -6.603 4.474 17.261 1.00 96.06 106 THR A N 1
ATOM 769 C CA . THR A 1 106 ? -6.876 3.622 16.096 1.00 96.06 106 THR A CA 1
ATOM 770 C C . THR A 1 106 ? -6.557 4.360 14.795 1.00 96.06 106 THR A C 1
ATOM 772 O O . THR A 1 106 ? -5.888 3.817 13.917 1.00 96.06 106 THR A O 1
ATOM 775 N N . GLN A 1 107 ? -6.933 5.639 14.689 1.00 97.50 107 GLN A N 1
ATOM 776 C CA . GLN A 1 107 ? -6.586 6.466 13.529 1.00 97.50 107 GLN A CA 1
ATOM 777 C C . GLN A 1 107 ? -5.075 6.574 13.330 1.00 97.50 107 GLN A C 1
ATOM 779 O O . GLN A 1 107 ? -4.592 6.405 12.211 1.00 97.50 107 GLN A O 1
ATOM 784 N N . ALA A 1 108 ? -4.328 6.851 14.402 1.00 94.44 108 ALA A N 1
ATOM 785 C CA . ALA A 1 108 ? -2.875 6.979 14.337 1.00 94.44 108 ALA A CA 1
ATOM 786 C C . ALA A 1 108 ? -2.207 5.682 13.853 1.00 94.44 108 ALA A C 1
ATOM 788 O O . ALA A 1 108 ? -1.264 5.736 13.066 1.00 94.44 108 ALA A O 1
ATOM 789 N N . ASN A 1 109 ? -2.740 4.527 14.258 1.00 93.81 109 ASN A N 1
ATOM 790 C CA . ASN A 1 109 ? -2.236 3.223 13.836 1.00 93.81 109 ASN A CA 1
ATOM 791 C C . ASN A 1 109 ? -2.573 2.885 12.378 1.00 93.81 109 ASN A C 1
ATOM 793 O O . ASN A 1 109 ? -1.769 2.231 11.714 1.00 93.81 109 ASN A O 1
ATOM 797 N N . LEU A 1 110 ? -3.744 3.307 11.888 1.00 96.31 110 LEU A N 1
ATOM 798 C CA . LEU A 1 110 ? -4.278 2.863 10.598 1.00 96.31 110 LEU A CA 1
ATOM 799 C C . LEU A 1 110 ? -4.050 3.841 9.436 1.00 96.31 110 LEU A C 1
ATOM 801 O O . LEU A 1 110 ? -3.980 3.410 8.285 1.00 96.31 110 LEU A O 1
ATOM 805 N N . ARG A 1 111 ? -3.879 5.144 9.701 1.00 96.12 111 ARG A N 1
ATOM 806 C CA . ARG A 1 111 ? -3.597 6.155 8.660 1.00 96.12 111 ARG A CA 1
ATOM 807 C C . ARG A 1 111 ? -2.382 5.820 7.776 1.00 96.12 111 ARG A C 1
ATOM 809 O O . ARG A 1 111 ? -2.500 6.029 6.568 1.00 96.12 111 ARG A O 1
ATOM 816 N N . PRO A 1 112 ? -1.266 5.263 8.291 1.00 95.06 112 PRO A N 1
ATOM 817 C CA . PRO A 1 112 ? -0.129 4.865 7.455 1.00 95.06 112 PRO A CA 1
ATOM 818 C C . PRO A 1 112 ? -0.464 3.875 6.327 1.00 95.06 112 PRO A C 1
ATOM 820 O O . PRO A 1 112 ? 0.187 3.905 5.284 1.00 95.06 112 PRO A O 1
ATOM 823 N N . PHE A 1 113 ? -1.485 3.026 6.493 1.00 94.75 113 PHE A N 1
ATOM 824 C CA . PHE A 1 113 ? -1.913 2.049 5.478 1.00 94.75 113 PHE A CA 1
ATOM 825 C C . PHE A 1 113 ? -2.785 2.656 4.371 1.00 94.75 113 PHE A C 1
ATOM 827 O O . PHE A 1 113 ? -3.032 2.013 3.354 1.00 94.75 113 PHE A O 1
ATOM 834 N N . LEU A 1 114 ? -3.264 3.890 4.560 1.00 95.06 114 LEU A N 1
ATOM 835 C CA . LEU A 1 114 ? -4.026 4.644 3.558 1.00 95.06 114 LEU A CA 1
ATOM 836 C C . LEU A 1 114 ? -3.129 5.528 2.679 1.00 95.06 114 LEU A C 1
ATOM 838 O O . LEU A 1 114 ? -3.617 6.170 1.748 1.00 95.06 114 LEU A O 1
ATOM 842 N N . LEU A 1 115 ? -1.828 5.583 2.971 1.00 93.44 115 LEU A N 1
ATOM 843 C CA . LEU A 1 115 ? -0.860 6.333 2.184 1.00 93.44 115 LEU A CA 1
ATOM 844 C C . LEU A 1 115 ? -0.306 5.480 1.033 1.00 93.44 115 LEU A C 1
ATOM 846 O O . LEU A 1 115 ? -0.145 4.267 1.184 1.00 93.44 115 LEU A O 1
ATOM 850 N N . PRO A 1 116 ? 0.046 6.099 -0.110 1.00 89.19 116 PRO A N 1
ATOM 851 C CA . PRO A 1 116 ? 0.803 5.415 -1.149 1.00 89.19 116 PRO A CA 1
ATOM 852 C C . PRO A 1 116 ? 2.107 4.823 -0.585 1.00 89.19 116 PRO A C 1
ATOM 854 O O . PRO A 1 116 ? 2.738 5.474 0.250 1.00 89.19 116 PRO A O 1
ATOM 857 N N . PRO A 1 117 ? 2.585 3.668 -1.087 1.00 84.12 117 PRO A N 1
ATOM 858 C CA . PRO A 1 117 ? 3.781 3.014 -0.544 1.00 84.12 117 PRO A CA 1
ATOM 859 C C . PRO A 1 117 ? 5.058 3.872 -0.563 1.00 84.12 117 PRO A C 1
ATOM 861 O O . PRO A 1 117 ? 5.947 3.677 0.254 1.00 84.12 117 PRO A O 1
ATOM 864 N N . ALA A 1 118 ? 5.171 4.819 -1.501 1.00 81.50 118 ALA A N 1
ATOM 865 C CA . ALA A 1 118 ? 6.331 5.707 -1.615 1.00 81.50 118 ALA A CA 1
ATOM 866 C C . ALA A 1 118 ? 6.215 6.994 -0.776 1.00 81.50 118 ALA A C 1
ATOM 868 O O . ALA A 1 118 ? 7.141 7.804 -0.772 1.00 81.50 118 ALA A O 1
ATOM 869 N N . ALA A 1 119 ? 5.077 7.230 -0.116 1.00 87.44 119 ALA A N 1
ATOM 870 C CA . ALA A 1 119 ? 4.874 8.426 0.687 1.00 87.44 119 ALA A CA 1
ATOM 871 C C . ALA A 1 119 ? 5.586 8.309 2.040 1.00 87.44 119 ALA A C 1
ATOM 873 O O . ALA A 1 119 ? 5.578 7.248 2.671 1.00 87.44 119 ALA A O 1
ATOM 874 N N . THR A 1 120 ? 6.142 9.428 2.506 1.00 86.94 120 THR A N 1
ATOM 875 C CA . THR A 1 120 ? 6.639 9.560 3.879 1.00 86.94 120 THR A CA 1
ATOM 876 C C . THR A 1 120 ? 5.497 9.333 4.875 1.00 86.94 120 THR A C 1
ATOM 878 O O . THR A 1 120 ? 4.395 9.850 4.697 1.00 86.94 120 THR A O 1
ATOM 881 N N . GLY A 1 121 ? 5.759 8.563 5.924 1.00 87.81 121 GLY A N 1
ATOM 882 C CA . GLY A 1 121 ? 4.821 8.108 6.940 1.00 87.81 121 GLY A CA 1
ATOM 883 C C . GLY A 1 121 ? 3.977 6.897 6.533 1.00 87.81 121 GLY A C 1
ATOM 884 O O . GLY A 1 121 ? 3.088 6.523 7.296 1.00 87.81 121 GLY A O 1
ATOM 885 N N . SER A 1 122 ? 4.193 6.301 5.354 1.00 91.38 122 SER A N 1
ATOM 886 C CA . SER A 1 122 ? 3.450 5.105 4.937 1.00 91.38 122 SER A CA 1
ATOM 887 C C . SER A 1 122 ? 3.854 3.871 5.747 1.00 91.38 122 SER A C 1
ATOM 889 O O . SER A 1 122 ? 4.941 3.806 6.330 1.00 91.38 122 SER A O 1
ATOM 891 N N . TRP A 1 123 ? 2.985 2.855 5.759 1.00 88.38 123 TRP A N 1
ATOM 892 C CA . TRP A 1 123 ? 3.287 1.577 6.417 1.00 88.38 123 TRP A CA 1
ATOM 893 C C . TRP A 1 123 ? 4.607 0.967 5.907 1.00 88.38 123 TRP A C 1
ATOM 895 O O . TRP A 1 123 ? 5.352 0.390 6.694 1.00 88.38 123 TRP A O 1
ATOM 905 N N . LEU A 1 124 ? 4.925 1.145 4.618 1.00 84.44 124 LEU A N 1
ATOM 906 C CA . LEU A 1 124 ? 6.111 0.563 3.994 1.00 84.44 124 LEU A CA 1
ATOM 907 C C . LEU A 1 124 ? 7.417 1.211 4.470 1.00 84.44 124 LEU A C 1
ATOM 909 O O . LEU A 1 124 ? 8.430 0.527 4.558 1.00 84.44 124 LEU A O 1
ATOM 913 N N . GLU A 1 125 ? 7.399 2.506 4.799 1.00 80.69 125 GLU A N 1
ATOM 914 C CA . GLU A 1 125 ? 8.560 3.182 5.394 1.00 80.69 125 GLU A CA 1
ATOM 915 C C . GLU A 1 125 ? 8.839 2.676 6.815 1.00 80.69 125 GLU A C 1
ATOM 917 O O . GLU A 1 125 ? 9.994 2.570 7.221 1.00 80.69 125 GLU A O 1
ATOM 922 N N . SER A 1 126 ? 7.777 2.362 7.562 1.00 69.44 126 SER A N 1
ATOM 923 C CA . SER A 1 126 ? 7.873 1.890 8.950 1.00 69.44 126 SER A CA 1
ATOM 924 C C . SER A 1 126 ? 8.134 0.386 9.051 1.00 69.44 126 SER A C 1
ATOM 926 O O . SER A 1 126 ? 8.619 -0.086 10.076 1.00 69.44 126 SER A O 1
ATOM 928 N N . ALA A 1 127 ? 7.805 -0.380 8.010 1.00 67.88 127 ALA A N 1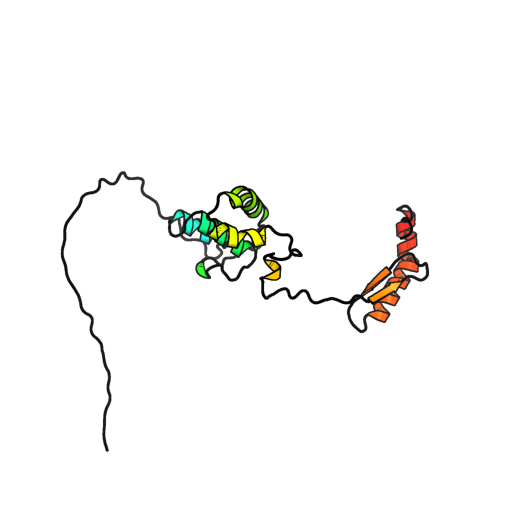
ATOM 929 C CA . ALA A 1 127 ? 8.129 -1.791 7.933 1.00 67.88 127 ALA A CA 1
ATOM 930 C C . ALA A 1 127 ? 9.644 -1.946 7.732 1.00 67.88 127 ALA A C 1
ATOM 932 O O . ALA A 1 127 ? 10.177 -1.603 6.677 1.00 67.88 127 ALA A O 1
ATOM 933 N N . ASP A 1 128 ? 10.328 -2.544 8.711 1.00 56.25 128 ASP A N 1
ATOM 934 C CA . ASP A 1 128 ? 11.772 -2.851 8.703 1.00 56.25 128 ASP A CA 1
ATOM 935 C C . ASP A 1 128 ? 12.264 -3.630 7.451 1.00 56.25 128 ASP A C 1
ATOM 937 O O . ASP A 1 128 ? 13.466 -3.843 7.264 1.00 56.25 128 ASP A O 1
ATOM 941 N N . GLY A 1 129 ? 11.349 -4.068 6.578 1.00 48.00 129 GLY A N 1
ATOM 942 C CA . GLY A 1 129 ? 11.588 -4.927 5.423 1.00 48.00 129 GLY A CA 1
ATOM 943 C C . GLY A 1 129 ? 11.817 -4.239 4.074 1.00 48.00 129 GLY A C 1
ATOM 944 O O . GLY A 1 129 ? 12.336 -4.898 3.175 1.00 48.00 129 GLY A O 1
ATOM 945 N N . VAL A 1 130 ? 11.503 -2.949 3.888 1.00 55.06 130 VAL A N 1
ATOM 946 C CA . VAL A 1 130 ? 11.766 -2.265 2.603 1.00 55.06 130 VAL A CA 1
ATOM 947 C C . VAL A 1 130 ? 12.663 -1.062 2.821 1.00 55.06 130 VAL A C 1
ATOM 949 O O . VAL A 1 130 ? 12.273 0.097 2.714 1.00 55.06 130 VAL A O 1
ATOM 952 N N . ARG A 1 131 ? 13.948 -1.346 3.061 1.00 55.59 131 ARG A N 1
ATOM 953 C CA . ARG A 1 131 ? 14.979 -0.355 2.751 1.00 55.59 131 ARG A CA 1
ATOM 954 C C . ARG A 1 131 ? 14.804 0.008 1.283 1.00 55.59 131 ARG A C 1
ATOM 956 O O . ARG A 1 131 ? 15.037 -0.837 0.419 1.00 55.59 131 ARG A O 1
ATOM 963 N N . ASN A 1 132 ? 14.415 1.254 1.022 1.00 56.97 132 ASN A N 1
ATOM 964 C CA . ASN A 1 132 ? 14.544 1.890 -0.281 1.00 56.97 132 ASN A CA 1
ATOM 965 C C . ASN A 1 132 ? 16.036 1.876 -0.635 1.00 56.97 132 ASN A C 1
ATOM 967 O O . ASN A 1 132 ? 16.786 2.805 -0.341 1.00 56.97 132 ASN A O 1
ATOM 971 N N . GLN A 1 133 ? 16.508 0.752 -1.170 1.00 63.81 133 GLN A N 1
ATOM 972 C CA . GLN A 1 133 ? 17.845 0.661 -1.711 1.00 63.81 133 GLN A CA 1
ATOM 973 C C . GLN A 1 133 ? 17.838 1.597 -2.906 1.00 63.81 133 GLN A C 1
ATOM 975 O O . GLN A 1 133 ? 17.070 1.394 -3.845 1.00 63.81 133 GLN A O 1
ATOM 980 N N . GLN A 1 134 ? 18.653 2.648 -2.855 1.00 64.94 134 GLN A N 1
ATOM 981 C CA . GLN A 1 134 ? 18.915 3.442 -4.042 1.00 64.94 134 GLN A CA 1
ATOM 982 C C . GLN A 1 134 ? 19.496 2.505 -5.095 1.00 64.94 134 GLN A C 1
ATOM 984 O O . GLN A 1 134 ? 20.623 2.025 -4.983 1.00 64.94 134 GLN A O 1
ATOM 989 N N . VAL A 1 135 ? 18.667 2.186 -6.081 1.00 76.94 135 VAL A N 1
ATOM 990 C CA . VAL A 1 135 ? 19.057 1.389 -7.229 1.00 76.94 135 VAL A CA 1
ATOM 991 C C . VAL A 1 135 ? 19.597 2.352 -8.271 1.00 76.94 135 VAL A C 1
ATOM 993 O O . VAL A 1 135 ? 18.857 3.182 -8.798 1.00 76.94 135 VAL A O 1
ATOM 996 N N . THR A 1 136 ? 20.882 2.228 -8.579 1.00 84.44 136 THR A N 1
ATOM 997 C CA . THR A 1 136 ? 21.472 2.900 -9.736 1.00 84.44 136 THR A CA 1
ATOM 998 C C . THR A 1 136 ? 21.191 2.063 -10.977 1.00 84.44 136 THR A C 1
ATOM 1000 O O . THR A 1 136 ? 21.516 0.877 -11.014 1.00 84.44 136 THR A O 1
ATOM 1003 N N . TRP A 1 137 ? 20.577 2.685 -11.979 1.00 91.69 137 TRP A N 1
ATOM 1004 C CA . TRP A 1 137 ? 20.385 2.096 -13.300 1.00 91.69 137 TRP A CA 1
ATOM 1005 C C . TRP A 1 137 ? 21.465 2.609 -14.252 1.00 91.69 137 TRP A C 1
ATOM 1007 O O . TRP A 1 137 ? 21.745 3.807 -14.296 1.00 91.69 137 TRP A O 1
ATOM 1017 N N . GLU A 1 138 ? 22.041 1.708 -15.034 1.00 93.12 138 GLU A N 1
ATOM 1018 C CA . GLU A 1 138 ? 22.869 2.009 -16.196 1.00 93.12 138 GLU A CA 1
ATOM 1019 C C . GLU A 1 138 ? 22.022 1.930 -17.476 1.00 93.12 138 GLU A C 1
ATOM 1021 O O . GLU A 1 138 ? 20.929 1.357 -17.485 1.00 93.12 138 GLU A O 1
ATOM 1026 N N . THR A 1 139 ? 22.483 2.555 -18.564 1.00 94.25 139 THR A N 1
ATOM 1027 C CA . THR A 1 139 ? 21.709 2.677 -19.811 1.00 94.25 139 THR A CA 1
ATOM 1028 C C . THR A 1 139 ? 22.552 2.354 -21.037 1.00 94.25 139 THR A C 1
ATOM 1030 O O . THR A 1 139 ? 23.642 2.895 -21.199 1.00 94.25 139 THR A O 1
ATOM 1033 N N . VAL A 1 140 ? 21.995 1.547 -21.940 1.00 95.12 140 VAL A N 1
ATOM 1034 C CA . VAL A 1 140 ? 22.455 1.399 -23.328 1.00 95.12 140 VAL A CA 1
ATOM 1035 C C . VAL A 1 140 ? 21.394 1.986 -24.254 1.00 95.12 140 VAL A C 1
ATOM 1037 O O . VAL A 1 140 ? 20.204 1.729 -24.078 1.00 95.12 140 VAL A O 1
ATOM 1040 N N . VAL A 1 141 ? 21.810 2.773 -25.243 1.00 93.75 141 VAL A N 1
ATOM 1041 C CA . VAL A 1 141 ? 20.921 3.328 -26.275 1.00 93.75 141 VAL A CA 1
ATOM 1042 C C . VAL A 1 141 ? 21.109 2.531 -27.566 1.00 93.75 141 VAL A C 1
ATOM 1044 O O . VAL A 1 141 ? 22.227 2.123 -27.884 1.00 93.75 141 VAL A O 1
ATOM 1047 N N . THR A 1 142 ? 20.022 2.253 -28.285 1.00 93.56 142 THR A N 1
ATOM 1048 C CA . THR A 1 142 ? 20.082 1.591 -29.596 1.00 93.56 142 THR A CA 1
ATOM 1049 C C . THR A 1 142 ? 20.808 2.451 -30.628 1.00 93.56 142 THR A C 1
ATOM 1051 O O . THR A 1 142 ? 20.829 3.672 -30.521 1.00 93.56 142 THR A O 1
ATOM 1054 N N . ALA A 1 143 ? 21.383 1.826 -31.659 1.00 92.62 143 ALA A N 1
ATOM 1055 C CA . ALA A 1 143 ? 22.171 2.529 -32.678 1.00 92.62 143 ALA A CA 1
ATOM 1056 C C . ALA A 1 143 ? 21.365 3.582 -33.461 1.00 92.62 143 ALA A C 1
ATOM 1058 O O . ALA A 1 143 ? 21.931 4.558 -33.944 1.00 92.62 143 ALA A O 1
ATOM 1059 N N . ASN A 1 144 ? 20.052 3.386 -33.590 1.00 89.25 144 ASN A N 1
ATOM 1060 C CA . ASN A 1 144 ? 19.131 4.351 -34.186 1.00 89.25 144 ASN A CA 1
ATOM 1061 C C . ASN A 1 144 ? 18.641 5.460 -33.226 1.00 89.25 144 ASN A C 1
ATOM 1063 O O . ASN A 1 144 ? 17.791 6.257 -33.624 1.00 89.25 144 ASN A O 1
ATOM 1067 N N . ASP A 1 145 ? 19.119 5.489 -31.977 1.00 90.88 145 ASP A N 1
ATOM 1068 C CA . ASP A 1 145 ? 18.719 6.419 -30.911 1.00 90.88 145 ASP A CA 1
ATOM 1069 C C . ASP A 1 145 ? 17.218 6.396 -30.552 1.00 90.88 145 ASP A C 1
ATOM 1071 O O . ASP A 1 145 ? 16.686 7.345 -29.974 1.00 90.88 145 ASP A O 1
ATOM 1075 N N . LYS A 1 146 ? 16.505 5.310 -30.881 1.00 89.75 146 LYS A N 1
ATOM 1076 C CA . LYS A 1 146 ? 15.051 5.199 -30.668 1.00 89.75 146 LYS A CA 1
ATOM 1077 C C . LYS A 1 146 ? 14.642 4.529 -29.367 1.00 89.75 146 LYS A C 1
ATOM 1079 O O . LYS A 1 146 ? 13.537 4.771 -28.890 1.00 89.75 146 LYS A O 1
ATOM 1084 N N . VAL A 1 147 ? 15.489 3.673 -28.796 1.00 91.75 147 VAL A N 1
ATOM 1085 C CA . VAL A 1 147 ? 15.151 2.898 -27.597 1.00 91.75 147 VAL A CA 1
ATOM 1086 C C . VAL A 1 147 ? 16.291 2.956 -26.582 1.00 91.75 147 VAL A C 1
ATOM 1088 O O . VAL A 1 147 ? 17.465 2.819 -26.923 1.00 91.75 147 VAL A O 1
ATOM 1091 N N . LYS A 1 148 ? 15.933 3.139 -25.307 1.00 93.00 148 LYS A N 1
ATOM 1092 C CA . LYS A 1 148 ? 16.846 3.067 -24.159 1.00 93.00 148 LYS A CA 1
ATOM 1093 C C . LYS A 1 148 ? 16.606 1.755 -23.413 1.00 93.00 148 LYS A C 1
ATOM 1095 O O . LYS A 1 148 ? 15.472 1.441 -23.064 1.00 93.00 148 LYS A O 1
ATOM 1100 N N . VAL A 1 149 ? 17.671 1.004 -23.159 1.00 94.62 149 VAL A N 1
ATOM 1101 C CA . VAL A 1 149 ? 17.667 -0.223 -22.356 1.00 94.62 149 VAL A CA 1
ATOM 1102 C C . VAL A 1 149 ? 18.298 0.093 -21.008 1.00 94.62 149 VAL A C 1
ATOM 1104 O O . VAL A 1 149 ? 19.484 0.414 -20.940 1.00 94.62 149 VAL A O 1
ATOM 1107 N N . TRP A 1 150 ? 17.509 0.004 -19.939 1.00 94.88 150 TRP A N 1
ATOM 1108 C CA . TRP A 1 150 ? 17.991 0.177 -18.569 1.00 94.88 150 TRP A CA 1
ATOM 1109 C C . TRP A 1 150 ? 18.366 -1.171 -17.953 1.00 94.88 150 TRP A C 1
ATOM 1111 O O . TRP A 1 150 ? 17.601 -2.132 -18.036 1.00 94.88 150 TRP A O 1
ATOM 1121 N N . TYR A 1 151 ? 19.532 -1.235 -17.316 1.00 94.06 151 TYR A N 1
ATOM 1122 C CA . TYR A 1 151 ? 20.022 -2.408 -16.589 1.00 94.06 151 TYR A CA 1
ATOM 1123 C C . TYR A 1 151 ? 20.673 -1.980 -15.271 1.00 94.06 151 TYR A C 1
ATOM 1125 O O . TYR A 1 151 ? 20.853 -0.795 -15.012 1.00 94.06 151 TYR A O 1
ATOM 1133 N N . ARG A 1 152 ? 20.9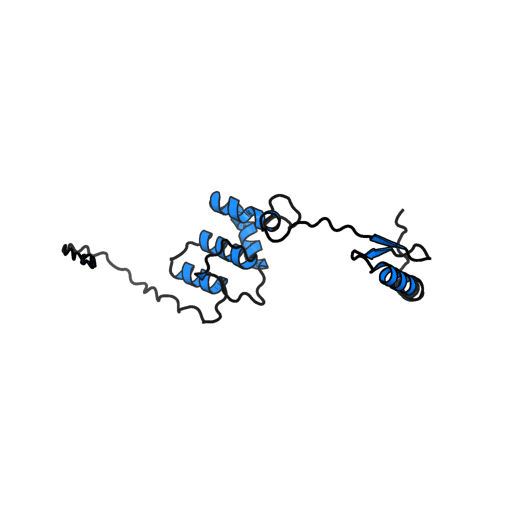58 -2.936 -14.387 1.00 91.62 152 ARG A N 1
ATOM 1134 C CA . ARG A 1 152 ? 21.324 -2.648 -12.988 1.00 91.62 152 ARG A CA 1
ATOM 1135 C C . ARG A 1 152 ? 22.470 -3.503 -12.466 1.00 91.62 152 ARG A C 1
ATOM 1137 O O . ARG A 1 152 ? 23.205 -3.061 -11.590 1.00 91.62 152 ARG A O 1
ATOM 1144 N N . TYR A 1 153 ? 22.569 -4.754 -12.905 1.00 88.19 153 TYR A N 1
ATOM 1145 C CA . TYR A 1 153 ? 23.538 -5.676 -12.330 1.00 88.19 153 TYR A CA 1
ATOM 1146 C C . TYR A 1 153 ? 24.886 -5.560 -13.053 1.00 88.19 153 TYR A C 1
ATOM 1148 O O . TYR A 1 153 ? 24.911 -5.555 -14.285 1.00 88.19 153 TYR A O 1
ATOM 1156 N N . PRO A 1 154 ? 26.010 -5.492 -12.315 1.00 83.06 154 PRO A N 1
ATOM 1157 C CA . PRO A 1 154 ? 27.335 -5.547 -12.921 1.00 83.06 154 PRO A CA 1
ATOM 1158 C C . PRO A 1 154 ? 27.500 -6.817 -13.766 1.00 83.06 154 PRO A C 1
ATOM 1160 O O . PRO A 1 154 ? 27.189 -7.913 -13.298 1.00 83.06 154 PRO A O 1
ATOM 1163 N N . GLY A 1 155 ? 27.999 -6.672 -14.995 1.00 88.12 155 GLY A N 1
ATOM 1164 C CA . GLY A 1 155 ? 28.170 -7.771 -15.953 1.00 88.12 155 GLY A CA 1
ATOM 1165 C C . GLY A 1 155 ? 26.978 -8.017 -16.888 1.00 88.12 155 GLY A C 1
ATOM 1166 O O . GLY A 1 155 ? 27.083 -8.852 -17.786 1.00 88.12 155 GLY A O 1
ATOM 1167 N N . ASP A 1 156 ? 25.863 -7.294 -16.723 1.00 93.31 156 ASP A N 1
ATOM 1168 C CA . ASP A 1 156 ? 24.744 -7.323 -17.678 1.00 93.31 156 ASP A CA 1
ATOM 1169 C C . ASP A 1 156 ? 24.956 -6.388 -18.885 1.00 93.31 156 ASP A C 1
ATOM 1171 O O . ASP A 1 156 ? 24.111 -6.350 -19.777 1.00 93.31 156 ASP A O 1
ATOM 1175 N N . ASP A 1 157 ? 26.072 -5.663 -18.972 1.00 92.38 157 ASP A N 1
ATOM 1176 C CA . ASP A 1 157 ? 26.368 -4.702 -20.042 1.00 92.38 157 ASP A CA 1
ATOM 1177 C C . ASP A 1 157 ? 26.348 -5.356 -21.436 1.00 92.38 157 ASP A C 1
ATOM 1179 O O . ASP A 1 157 ? 25.666 -4.878 -22.347 1.00 92.38 157 ASP A O 1
ATOM 1183 N N . ALA A 1 158 ? 26.989 -6.519 -21.590 1.00 94.94 158 ALA A N 1
ATOM 1184 C CA . ALA A 1 158 ? 26.972 -7.275 -22.842 1.00 94.94 158 ALA A CA 1
ATOM 1185 C C . ALA A 1 158 ? 25.561 -7.775 -23.200 1.00 94.94 158 ALA A C 1
ATOM 1187 O O . ALA A 1 158 ? 25.174 -7.801 -24.372 1.00 94.94 158 ALA A O 1
ATOM 1188 N N . ARG A 1 159 ? 24.763 -8.145 -22.190 1.00 96.31 159 ARG A N 1
ATOM 1189 C CA . ARG A 1 159 ? 23.374 -8.577 -22.381 1.00 96.31 159 ARG A CA 1
ATOM 1190 C C . ARG A 1 159 ? 22.486 -7.401 -22.779 1.00 96.31 159 ARG A C 1
ATOM 1192 O O . ARG A 1 159 ? 21.681 -7.544 -23.696 1.00 96.31 159 ARG A O 1
ATOM 1199 N N . ALA A 1 160 ? 22.648 -6.248 -22.137 1.00 96.06 160 ALA A N 1
ATOM 1200 C CA . ALA A 1 160 ? 21.944 -5.018 -22.474 1.00 96.06 160 ALA A CA 1
ATOM 1201 C C . ALA A 1 160 ? 22.277 -4.566 -23.904 1.00 96.06 160 ALA A C 1
ATO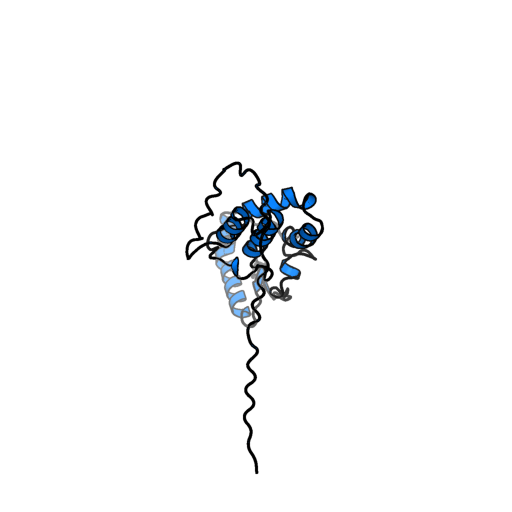M 1203 O O . ALA A 1 160 ? 21.369 -4.224 -24.660 1.00 96.06 160 ALA A O 1
ATOM 1204 N N . ALA A 1 161 ? 23.546 -4.664 -24.315 1.00 95.56 161 ALA A N 1
ATOM 1205 C CA . ALA A 1 161 ? 23.974 -4.392 -25.685 1.00 95.56 161 ALA A CA 1
ATOM 1206 C C . ALA A 1 161 ? 23.353 -5.363 -26.705 1.00 95.56 161 ALA A C 1
ATOM 1208 O O . ALA A 1 161 ? 22.875 -4.932 -27.755 1.00 95.56 161 ALA A O 1
ATOM 1209 N N . ALA A 1 162 ? 23.291 -6.662 -26.392 1.00 96.56 162 ALA A N 1
ATOM 1210 C CA . ALA A 1 162 ? 22.632 -7.645 -27.252 1.00 96.56 162 ALA A CA 1
ATOM 1211 C C . ALA A 1 162 ? 21.126 -7.362 -27.398 1.00 96.56 162 ALA A C 1
ATOM 1213 O O . ALA A 1 162 ? 20.599 -7.393 -28.509 1.00 96.56 162 ALA A O 1
ATOM 1214 N N . VAL A 1 163 ? 20.443 -7.016 -26.300 1.00 96.75 163 VAL A N 1
ATOM 1215 C CA . VAL A 1 163 ? 19.026 -6.616 -26.321 1.00 96.75 163 VAL A CA 1
ATOM 1216 C C . VAL A 1 163 ? 18.827 -5.354 -27.160 1.00 96.75 163 VAL A C 1
ATOM 1218 O O . VAL A 1 163 ? 17.931 -5.325 -28.000 1.00 96.75 163 VAL A O 1
ATOM 1221 N N . ALA A 1 164 ? 19.680 -4.340 -27.003 1.00 96.81 164 ALA A N 1
ATOM 1222 C CA . ALA A 1 164 ? 19.628 -3.128 -27.817 1.00 96.81 164 ALA A CA 1
ATOM 1223 C C . ALA A 1 164 ? 19.794 -3.436 -29.319 1.00 96.81 164 ALA A C 1
ATOM 1225 O O . ALA A 1 164 ? 19.046 -2.915 -30.145 1.00 96.81 164 ALA A O 1
ATOM 1226 N N . ALA A 1 165 ? 20.703 -4.343 -29.687 1.00 96.81 165 ALA A N 1
ATOM 1227 C CA . ALA A 1 165 ? 20.900 -4.747 -31.079 1.00 96.81 165 ALA A CA 1
ATOM 1228 C C . ALA A 1 165 ? 19.702 -5.513 -31.673 1.00 96.81 165 ALA A C 1
ATOM 1230 O O . ALA A 1 165 ? 19.443 -5.417 -32.871 1.00 96.81 165 ALA A O 1
ATOM 1231 N N . GLU A 1 166 ? 18.985 -6.305 -30.875 1.00 97.00 166 GLU A N 1
ATOM 1232 C CA . GLU A 1 166 ? 17.745 -6.974 -31.303 1.00 97.00 166 GLU A CA 1
ATOM 1233 C C . GLU A 1 166 ? 16.582 -5.976 -31.438 1.00 97.00 166 GLU A C 1
ATOM 1235 O O . GLU A 1 166 ? 15.813 -6.029 -32.404 1.00 97.00 166 GLU A O 1
ATOM 1240 N N . LEU A 1 167 ? 16.484 -5.024 -30.502 1.00 95.94 167 LEU A N 1
ATOM 1241 C CA . LEU A 1 167 ? 15.489 -3.954 -30.541 1.00 95.94 167 LEU A CA 1
ATOM 1242 C C . LEU A 1 167 ? 15.632 -3.102 -31.804 1.00 95.94 167 LEU A C 1
ATOM 1244 O O . LEU A 1 167 ? 14.636 -2.824 -32.469 1.00 95.94 167 LEU A O 1
ATOM 1248 N N . ASP A 1 168 ? 16.866 -2.748 -32.153 1.00 93.75 168 ASP A N 1
ATOM 1249 C CA . ASP A 1 168 ? 17.199 -1.983 -33.352 1.00 93.75 168 ASP A CA 1
ATOM 1250 C C . ASP A 1 168 ? 16.874 -2.756 -34.643 1.00 93.75 168 ASP A C 1
ATOM 1252 O O . ASP A 1 168 ? 16.169 -2.247 -35.515 1.00 93.75 168 ASP A O 1
ATOM 1256 N N . ARG A 1 169 ? 17.321 -4.018 -34.739 1.00 95.19 169 ARG A N 1
ATOM 1257 C CA . ARG A 1 169 ? 17.213 -4.819 -35.972 1.00 95.19 169 ARG A CA 1
ATOM 1258 C C . ARG A 1 169 ? 15.806 -5.307 -36.289 1.00 95.19 169 ARG A C 1
ATOM 1260 O O . ARG A 1 169 ? 15.465 -5.432 -37.465 1.00 95.19 169 ARG A O 1
ATOM 1267 N N . HIS A 1 170 ? 15.017 -5.648 -35.273 1.00 94.94 170 HIS A N 1
ATOM 1268 C CA . HIS A 1 170 ? 13.769 -6.388 -35.482 1.00 94.94 170 HIS A CA 1
ATOM 1269 C C . HIS A 1 170 ? 12.561 -5.722 -34.836 1.00 94.94 170 HIS A C 1
ATOM 1271 O O . HIS A 1 170 ? 11.507 -5.614 -35.464 1.00 94.94 170 HIS A O 1
ATOM 1277 N N . VAL A 1 171 ? 12.695 -5.268 -33.589 1.00 94.25 171 VAL A N 1
ATOM 1278 C CA . VAL A 1 171 ? 11.530 -4.853 -32.799 1.00 94.25 171 VAL A CA 1
ATOM 1279 C C . VAL A 1 171 ? 11.051 -3.461 -33.195 1.00 94.25 171 VAL A C 1
ATOM 1281 O O . VAL A 1 171 ? 9.852 -3.267 -33.376 1.00 94.25 171 VAL A O 1
ATOM 1284 N N . TRP A 1 172 ? 11.962 -2.503 -33.377 1.00 93.88 172 TRP A N 1
ATOM 1285 C CA . TRP A 1 172 ? 11.599 -1.118 -33.672 1.00 93.88 172 TRP A CA 1
ATOM 1286 C C . TRP A 1 172 ? 10.807 -0.994 -34.975 1.00 93.88 172 TRP A C 1
ATOM 1288 O O . TRP A 1 172 ? 9.712 -0.430 -34.983 1.00 93.88 172 TRP A O 1
ATOM 1298 N N . GLY A 1 173 ? 11.321 -1.574 -36.063 1.00 93.75 173 GLY A N 1
ATOM 1299 C CA . GLY A 1 173 ? 10.648 -1.559 -37.364 1.00 93.75 173 GLY A CA 1
ATOM 1300 C C . GLY A 1 173 ? 9.301 -2.285 -37.346 1.00 93.75 173 GLY A C 1
ATOM 1301 O O . GLY A 1 173 ? 8.338 -1.810 -37.940 1.00 93.75 173 GLY A O 1
ATOM 1302 N N . PHE A 1 174 ? 9.200 -3.403 -36.620 1.00 94.50 174 PHE A N 1
ATOM 1303 C CA . PHE A 1 174 ? 7.930 -4.106 -36.460 1.00 94.50 174 PHE A CA 1
ATOM 1304 C C . PHE A 1 174 ? 6.906 -3.243 -35.715 1.00 94.50 174 PHE A C 1
ATOM 1306 O O . PHE A 1 174 ? 5.824 -2.996 -36.240 1.00 94.50 174 PHE A O 1
ATOM 1313 N N . LEU A 1 175 ? 7.256 -2.732 -34.529 1.00 93.44 175 LEU A N 1
ATOM 1314 C CA . LEU A 1 175 ? 6.352 -1.931 -33.700 1.00 93.44 175 LEU A CA 1
ATOM 1315 C C . LEU A 1 175 ? 5.915 -0.640 -34.397 1.00 93.44 175 LEU A C 1
ATOM 1317 O O . LEU A 1 175 ? 4.738 -0.302 -34.338 1.00 93.44 175 LEU A O 1
ATOM 1321 N N . THR A 1 176 ? 6.821 0.048 -35.094 1.00 92.81 176 THR A N 1
ATOM 1322 C CA . THR A 1 176 ? 6.499 1.272 -35.856 1.00 92.81 176 THR A CA 1
ATOM 1323 C C . THR A 1 176 ? 5.821 1.005 -37.205 1.00 92.81 176 THR A C 1
ATOM 1325 O O . THR A 1 176 ? 5.313 1.922 -37.846 1.00 92.81 176 THR A O 1
ATOM 1328 N N . GLY A 1 177 ? 5.766 -0.255 -37.643 1.00 92.25 177 GLY A N 1
ATOM 1329 C CA . GLY A 1 177 ? 4.941 -0.674 -38.774 1.00 92.25 177 GLY A CA 1
ATOM 1330 C C . GLY A 1 177 ? 3.462 -0.839 -38.406 1.00 92.25 177 GLY A C 1
ATOM 1331 O O . GLY A 1 177 ? 2.594 -0.645 -39.254 1.00 92.25 177 GLY A O 1
ATOM 1332 N N . ILE A 1 178 ? 3.167 -1.180 -37.146 1.00 94.25 178 ILE A N 1
ATOM 1333 C CA . ILE A 1 178 ? 1.797 -1.338 -36.614 1.00 94.25 178 ILE A CA 1
ATOM 1334 C C . ILE A 1 178 ? 1.314 -0.097 -35.859 1.00 94.25 178 ILE A C 1
ATOM 1336 O O . ILE A 1 178 ? 0.125 0.219 -35.875 1.00 94.25 178 ILE A O 1
ATOM 1340 N N . MET A 1 179 ? 2.223 0.600 -35.186 1.00 91.31 179 MET A N 1
ATOM 1341 C CA . MET A 1 179 ? 1.966 1.830 -34.443 1.00 91.31 179 MET A CA 1
ATOM 1342 C C . MET A 1 179 ? 2.658 2.993 -35.141 1.00 91.31 179 MET A C 1
ATOM 1344 O O . MET A 1 179 ? 3.679 2.813 -35.790 1.00 91.31 179 MET A O 1
ATOM 1348 N N . ARG A 1 180 ? 2.147 4.217 -34.989 1.00 88.94 180 ARG A N 1
ATOM 1349 C CA . ARG A 1 180 ? 2.909 5.390 -35.433 1.00 88.94 180 ARG A CA 1
ATOM 1350 C C . ARG A 1 180 ? 4.194 5.493 -34.609 1.00 88.94 180 ARG A C 1
ATOM 1352 O O . ARG A 1 180 ? 4.168 5.236 -33.407 1.00 88.94 180 ARG A O 1
ATOM 1359 N N . GLU A 1 181 ? 5.278 5.915 -35.253 1.00 89.94 181 GLU A N 1
ATOM 1360 C CA . GLU A 1 181 ? 6.509 6.267 -34.553 1.00 89.94 181 GLU A CA 1
ATOM 1361 C C . GLU A 1 181 ? 6.224 7.251 -33.395 1.00 89.94 181 GLU A C 1
ATOM 1363 O O . GLU A 1 181 ? 5.532 8.256 -33.612 1.00 89.94 181 GLU A O 1
ATOM 1368 N N . PRO A 1 182 ? 6.705 6.960 -32.169 1.00 87.00 182 PRO A N 1
ATOM 1369 C CA . PRO A 1 182 ? 6.584 7.860 -31.030 1.00 87.00 182 PRO A CA 1
ATOM 1370 C C . PRO A 1 182 ? 7.165 9.245 -31.318 1.00 87.00 182 PRO A C 1
ATOM 1372 O O . PRO A 1 182 ? 8.115 9.394 -32.087 1.00 87.00 182 PRO A O 1
ATOM 1375 N N . LEU A 1 183 ? 6.605 10.263 -30.662 1.00 86.12 183 LEU A N 1
ATOM 1376 C CA . LEU A 1 183 ? 7.221 11.585 -30.656 1.00 86.12 183 LEU A CA 1
ATOM 1377 C C . LEU A 1 183 ? 8.625 11.494 -30.033 1.00 86.12 183 LEU A C 1
ATOM 1379 O O . LEU A 1 183 ? 8.818 10.700 -29.109 1.00 86.12 183 LEU A O 1
ATOM 1383 N N . PRO A 1 184 ? 9.593 12.284 -30.525 1.00 81.56 184 PRO A N 1
ATOM 1384 C CA . PRO A 1 184 ? 10.903 12.375 -29.895 1.00 81.56 184 PRO A CA 1
ATOM 1385 C C . PRO A 1 184 ? 10.780 12.870 -28.446 1.00 81.56 184 PRO A C 1
ATOM 1387 O O . PRO A 1 184 ? 9.835 13.576 -28.098 1.00 81.56 184 PRO A O 1
ATOM 1390 N N . ASP A 1 185 ? 11.764 12.522 -27.613 1.00 71.12 185 ASP A N 1
ATOM 1391 C CA . ASP A 1 185 ? 11.839 12.931 -26.200 1.00 71.12 185 ASP A CA 1
ATOM 1392 C C . ASP A 1 185 ? 11.960 14.472 -26.013 1.00 71.12 185 ASP A C 1
ATOM 1394 O O . ASP A 1 185 ? 11.959 14.946 -24.873 1.00 71.12 185 ASP A O 1
ATOM 1398 N N . CYS A 1 186 ? 12.075 15.256 -27.100 1.00 63.28 186 CYS A N 1
ATOM 1399 C CA . CYS A 1 186 ? 12.207 16.717 -27.122 1.00 63.28 186 CYS A CA 1
ATOM 1400 C C . CYS A 1 186 ? 11.403 17.404 -28.238 1.00 63.28 186 CYS A C 1
ATOM 1402 O O . CYS A 1 186 ? 11.287 16.839 -29.350 1.00 63.28 186 CYS A O 1
#

Sequence (186 aa):
MGASRLQRSWLSVVGIGAVLAGLVVSCGGGQHPPPPPPANASSYQLIDAALDAGDIDEETALTYKVYATFADARLPEEFGGDDDGRDGTLLMRELARRIDSLAAATQANLRPFLLPPAATGSWLESADGVRNQQVTWETVVTANDKVKVWYRYPGDDARAAAVAAELDRHVWGFLTGIMREPLPDC

Radius of gyration: 30.93 Å; chains: 1; bounding box: 66×49×94 Å